Protein AF-A0A0F7RZW9-F1 (afdb_monomer)

Mean predicted aligned error: 13.36 Å

Structure (mmCIF, N/CA/C/O backbone):
data_AF-A0A0F7RZW9-F1
#
_entry.id   AF-A0A0F7RZW9-F1
#
loop_
_atom_site.group_PDB
_atom_site.id
_atom_site.type_symbol
_atom_site.label_atom_id
_atom_site.label_alt_id
_atom_site.label_comp_id
_atom_site.label_asym_id
_atom_site.label_entity_id
_atom_site.label_seq_id
_atom_site.pdbx_PDB_ins_code
_atom_site.Cartn_x
_atom_site.Cartn_y
_atom_site.Cartn_z
_atom_site.occupancy
_atom_site.B_iso_or_equiv
_atom_site.auth_seq_id
_atom_site.auth_comp_id
_atom_site.auth_asym_id
_atom_site.auth_atom_id
_atom_site.pdbx_PDB_model_num
ATOM 1 N N . MET A 1 1 ? 79.038 -9.099 6.607 1.00 37.78 1 MET A N 1
ATOM 2 C CA . MET A 1 1 ? 77.712 -8.444 6.536 1.00 37.78 1 MET A CA 1
ATOM 3 C C . MET A 1 1 ? 77.172 -8.338 7.952 1.00 37.78 1 MET A C 1
ATOM 5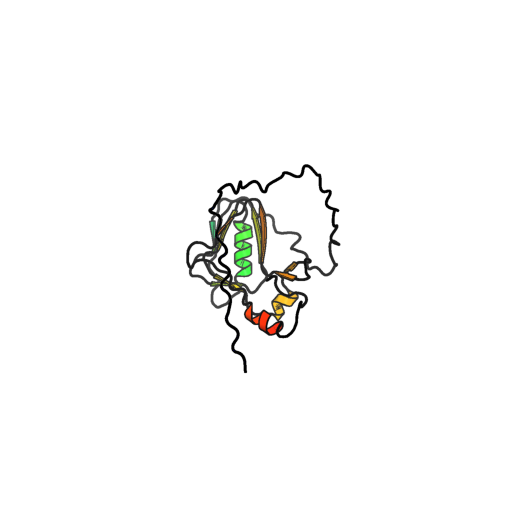 O O . MET A 1 1 ? 77.162 -9.339 8.653 1.00 37.78 1 MET A O 1
ATOM 9 N N . LYS A 1 2 ? 76.887 -7.114 8.406 1.00 35.12 2 LYS A N 1
ATOM 10 C CA . LYS A 1 2 ? 76.537 -6.774 9.793 1.00 35.12 2 LYS A CA 1
ATOM 11 C C . LYS A 1 2 ? 75.067 -7.101 10.071 1.00 35.12 2 LYS A C 1
ATOM 13 O O . LYS A 1 2 ? 74.207 -6.682 9.306 1.00 35.12 2 LYS A O 1
ATOM 18 N N . VAL A 1 3 ? 74.804 -7.795 11.174 1.00 38.06 3 VAL A N 1
ATOM 19 C CA . VAL A 1 3 ? 73.465 -7.969 11.756 1.00 38.06 3 VAL A CA 1
ATOM 20 C C . VAL A 1 3 ? 73.239 -6.801 12.725 1.00 38.06 3 VAL A C 1
ATOM 22 O O . VAL A 1 3 ? 74.083 -6.616 13.605 1.00 38.06 3 VAL A O 1
ATOM 25 N N . PRO A 1 4 ? 72.187 -5.975 12.586 1.00 42.84 4 PRO A N 1
ATOM 26 C CA . PRO A 1 4 ? 71.922 -4.927 13.556 1.00 42.84 4 PRO A CA 1
ATOM 27 C C . PRO A 1 4 ? 71.121 -5.488 14.736 1.00 42.84 4 PRO A C 1
ATOM 29 O O . PRO A 1 4 ? 70.079 -6.119 14.574 1.00 42.84 4 PRO A O 1
ATOM 32 N N . VAL A 1 5 ? 71.653 -5.238 15.929 1.00 42.50 5 VAL A N 1
ATOM 33 C CA . VAL A 1 5 ? 71.037 -5.483 17.234 1.00 42.50 5 VAL A CA 1
ATOM 34 C C . VAL A 1 5 ? 69.983 -4.399 17.476 1.00 42.50 5 VAL A C 1
ATOM 36 O O . VAL A 1 5 ? 70.279 -3.211 17.353 1.00 42.50 5 VAL A O 1
ATOM 39 N N . ALA A 1 6 ? 68.753 -4.798 17.801 1.00 44.16 6 ALA A N 1
ATOM 40 C CA . ALA A 1 6 ? 67.686 -3.880 18.187 1.00 44.16 6 ALA A CA 1
ATOM 41 C C . ALA A 1 6 ? 67.868 -3.459 19.655 1.00 44.16 6 ALA A C 1
ATOM 43 O O . ALA A 1 6 ? 67.835 -4.295 20.556 1.00 44.16 6 ALA A O 1
ATOM 44 N N . ASN A 1 7 ? 68.059 -2.159 19.892 1.00 40.59 7 ASN A N 1
ATOM 45 C CA . ASN A 1 7 ? 68.059 -1.574 21.230 1.00 40.59 7 ASN A CA 1
ATOM 46 C C . ASN A 1 7 ? 66.618 -1.465 21.749 1.00 40.59 7 ASN A C 1
ATOM 48 O O . ASN A 1 7 ? 65.796 -0.747 21.182 1.00 40.59 7 ASN A O 1
ATOM 52 N N . LEU A 1 8 ? 66.337 -2.161 22.851 1.00 41.28 8 LEU A N 1
ATOM 53 C CA . LEU A 1 8 ? 65.124 -2.013 23.650 1.00 41.28 8 LEU A CA 1
ATOM 54 C C . LEU A 1 8 ? 65.229 -0.728 24.477 1.00 41.28 8 LEU A C 1
ATOM 56 O O . LEU A 1 8 ? 65.988 -0.667 25.443 1.00 41.28 8 LEU A O 1
ATOM 60 N N . VAL A 1 9 ? 64.465 0.299 24.109 1.00 41.91 9 VAL A N 1
ATOM 61 C CA . VAL A 1 9 ? 64.259 1.474 24.962 1.00 41.91 9 VAL A CA 1
ATOM 62 C C . VAL A 1 9 ? 62.983 1.238 25.764 1.00 41.91 9 VAL A C 1
ATOM 64 O 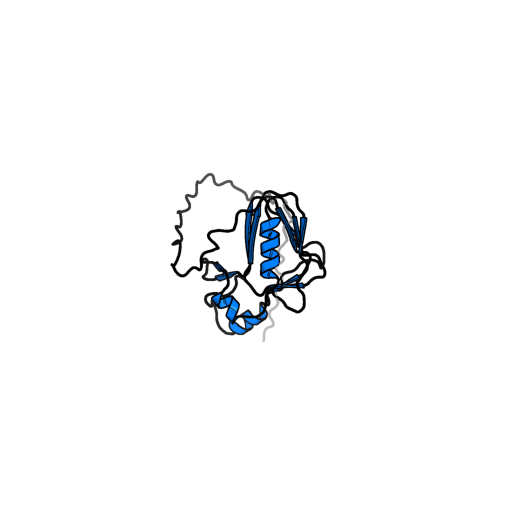O . VAL A 1 9 ? 61.885 1.192 25.216 1.00 41.91 9 VAL A O 1
ATOM 67 N N . SER A 1 10 ? 63.159 1.032 27.067 1.00 43.81 10 SER A N 1
ATOM 68 C CA . SER A 1 10 ? 62.086 0.891 28.048 1.00 43.81 10 SER A CA 1
ATOM 69 C C . SER A 1 10 ? 61.383 2.239 28.223 1.00 43.81 10 SER A C 1
ATOM 71 O O . SER A 1 10 ? 61.981 3.186 28.732 1.00 43.81 10 SER A O 1
ATOM 73 N N . ALA A 1 11 ? 60.131 2.343 27.780 1.00 42.25 11 ALA A N 1
ATOM 74 C CA . ALA A 1 11 ? 59.266 3.478 28.079 1.00 42.25 11 ALA A CA 1
ATOM 75 C C . ALA A 1 11 ? 58.241 3.038 29.131 1.00 42.25 11 ALA A C 1
ATOM 77 O O . ALA A 1 11 ? 57.376 2.203 28.870 1.00 42.25 11 ALA A O 1
ATOM 78 N N . ALA A 1 12 ? 58.387 3.575 30.341 1.00 42.44 12 ALA A N 1
ATOM 79 C CA . ALA A 1 12 ? 57.473 3.362 31.451 1.00 42.44 12 ALA A CA 1
ATOM 80 C C . ALA A 1 12 ? 56.078 3.926 31.124 1.00 42.44 12 ALA A C 1
ATOM 82 O O . ALA A 1 12 ? 55.948 5.073 30.699 1.00 42.44 12 ALA A O 1
ATOM 83 N N . LEU A 1 13 ? 55.039 3.119 31.349 1.00 43.59 13 LEU A N 1
ATOM 84 C CA . LEU A 1 13 ? 53.635 3.534 31.315 1.00 43.59 13 LEU A CA 1
ATOM 85 C C . LEU A 1 13 ? 53.319 4.391 32.553 1.00 43.59 13 LEU A C 1
ATOM 87 O O . LEU A 1 13 ? 53.452 3.881 33.669 1.00 43.59 13 LEU A O 1
ATOM 91 N N . PRO A 1 14 ? 52.861 5.649 32.415 1.00 44.31 14 PRO A N 1
ATOM 92 C CA . PRO A 1 14 ? 52.253 6.348 33.531 1.00 44.31 14 PRO A CA 1
ATOM 93 C C . PRO A 1 14 ? 50.814 5.854 33.730 1.00 44.31 14 PRO A C 1
ATOM 95 O O . PRO A 1 14 ? 50.038 5.695 32.788 1.00 44.31 14 PRO A O 1
ATOM 98 N N . LEU A 1 15 ? 50.504 5.579 34.995 1.00 42.31 15 LEU A N 1
ATOM 99 C CA . LEU A 1 15 ? 49.224 5.103 35.506 1.00 42.31 15 LEU A CA 1
ATOM 100 C C . LEU A 1 15 ? 48.085 6.095 35.228 1.00 42.31 15 LEU A C 1
ATOM 102 O O . LEU A 1 15 ? 48.282 7.310 35.220 1.00 42.31 15 LEU A O 1
ATOM 106 N N . LEU A 1 16 ? 46.887 5.536 35.030 1.00 45.31 16 LEU A N 1
ATOM 107 C CA . LEU A 1 16 ? 45.635 6.249 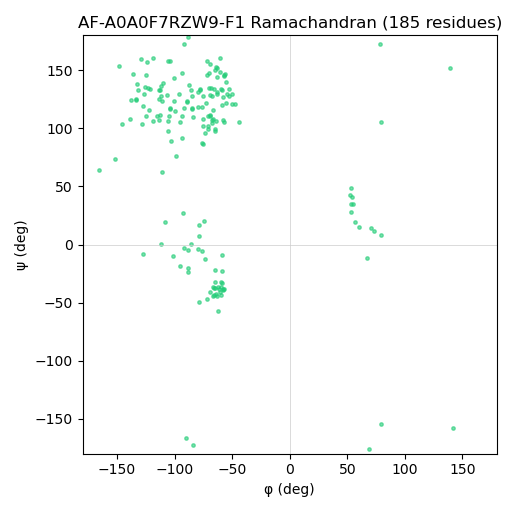34.796 1.00 45.31 16 LEU A CA 1
ATOM 108 C C . LEU A 1 16 ? 45.396 7.339 35.846 1.00 45.31 16 LEU A C 1
ATOM 110 O O . LEU A 1 16 ? 45.369 7.051 37.041 1.00 45.31 16 LEU A O 1
ATOM 114 N N . ASN A 1 17 ? 45.087 8.550 35.381 1.00 42.38 17 ASN A N 1
ATOM 115 C CA . ASN A 1 17 ? 44.363 9.529 36.178 1.00 42.38 17 ASN A CA 1
ATOM 116 C C . ASN A 1 17 ? 42.991 9.749 35.530 1.00 42.38 17 ASN A C 1
ATOM 118 O O . ASN A 1 17 ? 42.859 10.294 34.435 1.00 42.38 17 ASN A O 1
ATOM 122 N N . THR A 1 18 ? 41.974 9.215 36.192 1.00 49.41 18 THR A N 1
ATOM 123 C CA . THR A 1 18 ? 40.561 9.276 35.829 1.00 49.41 18 THR A CA 1
ATOM 124 C C . THR A 1 18 ? 40.009 10.683 36.030 1.00 49.41 18 THR A C 1
ATOM 126 O O . THR A 1 18 ? 39.819 11.072 37.175 1.00 49.41 18 THR A O 1
ATOM 129 N N . THR A 1 19 ? 39.678 11.394 34.948 1.00 48.97 19 THR A N 1
ATOM 130 C CA . THR A 1 19 ? 38.613 12.422 34.897 1.00 48.97 19 THR A CA 1
ATOM 131 C C . THR A 1 19 ? 38.271 12.781 33.440 1.00 48.97 19 THR A C 1
ATOM 133 O O . THR A 1 19 ? 38.426 13.920 33.005 1.00 48.97 19 THR A O 1
ATOM 136 N N . LEU A 1 20 ? 37.742 11.836 32.654 1.00 49.22 20 LEU A N 1
ATOM 137 C CA . LEU A 1 20 ? 36.953 12.226 31.478 1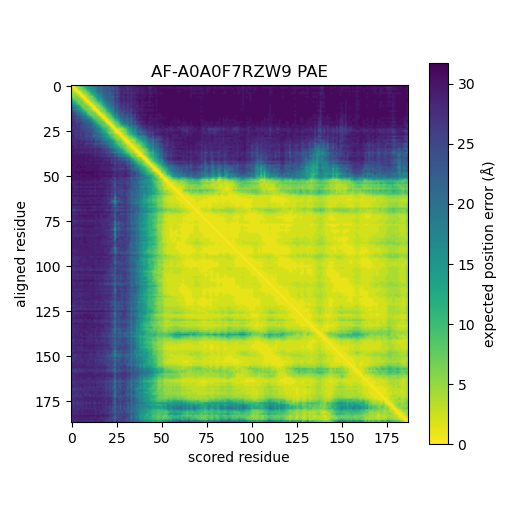.00 49.22 20 LEU A CA 1
ATOM 138 C C . LEU A 1 20 ? 35.582 12.687 31.979 1.00 49.22 20 LEU A C 1
ATOM 140 O O . LEU A 1 20 ? 34.656 11.895 32.121 1.00 49.22 20 LEU A O 1
ATOM 144 N N . ARG A 1 21 ? 35.478 13.975 32.323 1.00 51.88 21 ARG A N 1
ATOM 145 C CA . ARG A 1 21 ? 34.180 14.640 32.440 1.00 51.88 21 ARG A CA 1
ATOM 146 C C . ARG A 1 21 ? 33.576 14.704 31.042 1.00 51.88 21 ARG A C 1
ATOM 148 O O . ARG A 1 21 ? 34.025 15.483 30.205 1.00 51.88 21 ARG A O 1
ATOM 155 N N . GLU A 1 22 ? 32.553 13.894 30.817 1.00 55.72 22 GLU A N 1
ATOM 156 C CA . GLU A 1 22 ? 31.561 14.119 29.775 1.00 55.72 22 GLU A CA 1
ATOM 157 C C . GLU A 1 22 ? 30.920 15.482 30.021 1.00 55.72 22 GLU A C 1
ATOM 159 O O . GLU A 1 22 ? 30.177 15.655 30.977 1.00 55.72 22 GLU A O 1
ATOM 164 N N . ASN A 1 23 ? 31.258 16.461 29.188 1.00 59.38 23 ASN A N 1
ATOM 165 C CA . ASN A 1 23 ? 30.471 17.671 28.978 1.00 59.38 23 ASN A CA 1
ATOM 166 C C . ASN A 1 23 ? 30.748 18.148 27.548 1.00 59.38 23 ASN A C 1
ATOM 168 O O . ASN A 1 23 ? 31.460 19.122 27.321 1.00 59.38 23 ASN A O 1
ATOM 172 N N . CYS A 1 24 ? 30.196 17.436 26.567 1.00 50.88 24 CYS A N 1
ATOM 173 C CA . CYS A 1 24 ? 30.151 17.894 25.179 1.00 50.88 24 CYS A CA 1
ATOM 174 C C . CYS A 1 24 ? 28.706 18.211 24.790 1.00 50.88 24 CYS A C 1
ATOM 176 O O . CYS A 1 24 ? 28.130 17.590 23.904 1.00 50.88 24 CYS A O 1
ATOM 178 N N . PHE A 1 25 ? 28.116 19.189 25.470 1.00 54.88 25 PHE A N 1
ATOM 179 C CA . PHE A 1 25 ? 27.014 19.963 24.915 1.00 54.88 25 PHE A CA 1
ATOM 180 C C . PHE A 1 25 ? 27.125 21.393 25.436 1.00 54.88 25 PHE A C 1
ATOM 182 O O . PHE A 1 25 ? 26.824 21.670 26.595 1.00 54.88 25 PHE A O 1
ATOM 189 N N . GLU A 1 26 ? 27.595 22.294 24.578 1.00 59.19 26 GLU A N 1
ATOM 190 C CA . GLU A 1 26 ? 27.537 23.731 24.821 1.00 59.19 26 GLU A CA 1
ATOM 191 C C . GLU A 1 26 ? 26.342 24.285 24.029 1.00 59.19 26 GLU A C 1
ATOM 193 O O . GLU A 1 26 ? 26.342 24.206 22.794 1.00 59.19 26 GLU A O 1
ATOM 198 N N . PRO A 1 27 ? 25.295 24.817 24.682 1.00 55.62 27 PRO A N 1
ATOM 199 C CA . PRO A 1 27 ? 24.216 25.474 23.965 1.00 55.62 27 PRO A CA 1
ATOM 200 C C . PRO A 1 27 ? 24.751 26.763 23.330 1.00 55.62 27 PRO A C 1
ATOM 202 O O . PRO A 1 27 ? 24.954 27.780 23.992 1.00 55.62 27 PRO A O 1
ATOM 205 N N . SER A 1 28 ? 24.971 26.728 22.017 1.00 67.12 28 SER A N 1
ATOM 206 C CA . SER A 1 28 ? 25.229 27.933 21.235 1.00 67.12 28 SER A CA 1
ATOM 207 C C . SER A 1 28 ? 23.957 28.779 21.212 1.00 67.12 28 SER A C 1
ATOM 209 O O . SER A 1 28 ? 23.003 28.463 20.507 1.00 67.12 28 SER A O 1
ATOM 211 N N . ASN A 1 29 ? 23.952 29.890 21.948 1.00 67.00 29 ASN A N 1
ATOM 212 C CA . ASN A 1 29 ? 22.875 30.886 21.916 1.00 67.00 29 ASN A CA 1
ATOM 213 C C . ASN A 1 29 ? 22.912 31.756 20.636 1.00 67.00 29 ASN A C 1
ATOM 215 O O . ASN A 1 29 ? 22.402 32.875 20.609 1.00 67.00 29 ASN A O 1
ATOM 219 N N . LYS A 1 30 ? 23.574 31.281 19.569 1.00 66.62 30 LYS A N 1
ATOM 220 C CA . LYS A 1 30 ? 23.575 31.942 18.264 1.00 66.62 30 LYS A CA 1
ATOM 221 C C . LYS A 1 30 ? 22.347 31.503 17.487 1.00 66.62 30 LYS A C 1
ATOM 223 O O . LYS A 1 30 ? 22.224 30.346 17.095 1.00 66.62 30 LYS A O 1
ATOM 228 N N . THR A 1 31 ? 21.485 32.460 17.183 1.00 59.09 31 THR A N 1
ATOM 229 C CA . THR A 1 31 ? 20.424 32.303 16.194 1.00 59.09 31 THR A CA 1
ATOM 230 C C . THR A 1 31 ? 21.069 32.107 14.822 1.00 59.09 31 THR A C 1
ATOM 232 O O . THR A 1 31 ? 21.492 33.061 14.171 1.00 59.09 31 THR A O 1
ATOM 235 N N . ILE A 1 32 ? 21.199 30.855 14.381 1.00 62.84 32 ILE A N 1
ATOM 236 C CA . ILE A 1 32 ? 21.601 30.546 13.009 1.00 62.84 32 ILE A CA 1
ATOM 237 C C . ILE A 1 32 ? 20.382 30.824 12.130 1.00 62.84 32 ILE A C 1
ATOM 239 O O . ILE A 1 32 ? 19.430 30.046 12.101 1.00 62.84 32 ILE A O 1
ATOM 243 N N . SER A 1 33 ? 20.388 31.964 11.439 1.00 62.12 33 SER A N 1
ATOM 244 C CA . SER A 1 33 ? 19.400 32.242 10.398 1.00 62.12 33 SER A CA 1
ATOM 245 C C . SER A 1 33 ? 19.706 31.345 9.202 1.00 62.12 33 SER A C 1
ATOM 247 O O . SER A 1 33 ? 20.626 31.613 8.428 1.00 62.12 33 SER A O 1
ATOM 249 N N . ALA A 1 34 ? 18.976 30.236 9.084 1.00 59.94 34 ALA A N 1
ATOM 250 C CA . ALA A 1 34 ? 19.018 29.417 7.885 1.00 59.94 34 ALA A CA 1
ATOM 251 C C . ALA A 1 34 ? 18.356 30.201 6.737 1.00 59.94 34 ALA A C 1
ATOM 253 O O . ALA A 1 34 ? 17.228 30.683 6.903 1.00 59.94 34 ALA A O 1
ATOM 254 N N . PRO A 1 35 ? 19.008 30.346 5.570 1.00 55.94 35 PRO A N 1
ATOM 255 C CA . PRO A 1 35 ? 18.351 30.932 4.414 1.00 55.94 35 PRO A CA 1
ATOM 256 C C . PRO A 1 35 ? 17.130 30.080 4.060 1.00 55.94 35 PRO A C 1
ATOM 258 O O . PRO A 1 35 ? 17.210 28.851 4.000 1.00 55.94 35 PRO A O 1
ATOM 261 N N . ARG A 1 36 ? 15.985 30.726 3.814 1.00 59.84 36 ARG A N 1
ATOM 262 C CA . ARG A 1 36 ? 14.832 30.041 3.224 1.00 59.84 36 ARG A CA 1
ATOM 263 C C . ARG A 1 36 ? 15.218 29.605 1.815 1.00 59.84 36 ARG A C 1
ATOM 265 O O . ARG A 1 36 ? 15.189 30.407 0.886 1.00 59.84 36 ARG A O 1
ATOM 272 N N . ILE A 1 37 ? 15.585 28.337 1.659 1.00 46.97 37 ILE A N 1
ATOM 273 C CA . ILE A 1 37 ? 15.696 27.713 0.345 1.00 46.97 37 ILE A CA 1
ATOM 274 C C . ILE A 1 37 ? 14.265 27.548 -0.161 1.00 46.97 37 ILE A C 1
ATOM 276 O O . ILE A 1 37 ? 13.534 26.659 0.270 1.00 46.97 37 ILE A O 1
ATOM 280 N N . PHE A 1 38 ? 13.851 28.430 -1.065 1.00 50.66 38 PHE A N 1
ATOM 281 C CA . PHE A 1 38 ? 12.712 28.146 -1.921 1.00 50.66 38 PHE A CA 1
ATOM 282 C C . PHE A 1 38 ? 13.196 27.122 -2.945 1.00 50.66 38 PHE A C 1
ATOM 284 O O . PHE A 1 38 ? 13.837 27.472 -3.934 1.00 50.66 38 PHE A O 1
ATOM 291 N N . LEU A 1 39 ? 12.944 25.838 -2.674 1.00 50.81 39 LEU A N 1
ATOM 292 C CA . LEU A 1 39 ? 12.994 24.831 -3.728 1.00 50.81 39 LEU A CA 1
ATOM 293 C C . LEU A 1 39 ? 12.042 25.315 -4.829 1.00 50.81 39 LEU A C 1
ATOM 295 O O . LEU A 1 39 ? 10.916 25.690 -4.487 1.00 50.81 39 LEU A O 1
ATOM 299 N N . PRO A 1 40 ? 12.462 25.361 -6.107 1.00 46.66 40 PRO A N 1
ATOM 300 C CA . PRO A 1 40 ? 11.549 25.686 -7.189 1.00 46.66 40 PRO A CA 1
ATOM 301 C C . PRO A 1 40 ? 10.405 24.678 -7.128 1.00 46.66 40 PRO A C 1
ATOM 303 O O . PRO A 1 40 ? 10.571 23.491 -7.407 1.00 46.66 40 PRO A O 1
ATOM 306 N N . LEU A 1 41 ? 9.258 25.156 -6.656 1.00 54.97 41 LEU A N 1
ATOM 307 C CA . LEU A 1 41 ? 8.055 24.366 -6.555 1.00 54.97 4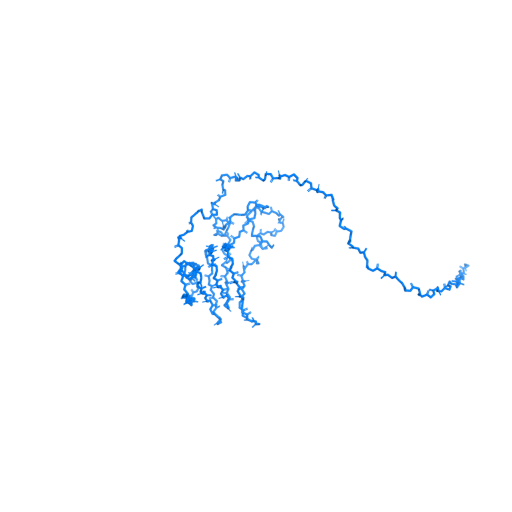1 LEU A CA 1
ATOM 308 C C . LEU A 1 41 ? 7.601 24.125 -7.998 1.00 54.97 41 LEU A C 1
ATOM 310 O O . LEU A 1 41 ? 7.150 25.042 -8.679 1.00 54.97 41 LEU A O 1
ATOM 314 N N . HIS A 1 42 ? 7.730 22.868 -8.414 1.00 46.94 42 HIS A N 1
ATOM 315 C CA . HIS A 1 42 ? 7.062 22.247 -9.554 1.00 46.94 42 HIS A CA 1
ATOM 316 C C . HIS A 1 42 ? 7.659 22.556 -10.931 1.00 46.94 42 HIS A C 1
ATOM 318 O O . HIS A 1 42 ? 7.395 23.581 -11.558 1.00 46.94 42 HIS A O 1
ATOM 324 N N . LYS A 1 43 ? 8.352 21.560 -11.491 1.00 46.44 43 LYS A N 1
ATOM 325 C CA . LYS A 1 43 ? 8.277 21.345 -12.936 1.00 46.44 43 LYS A CA 1
ATOM 326 C C . LYS A 1 43 ? 6.838 20.912 -13.251 1.00 46.44 43 LYS A C 1
ATOM 328 O O . LYS A 1 43 ? 6.297 20.050 -12.563 1.00 46.44 43 LYS A O 1
ATOM 333 N N . ALA A 1 44 ? 6.224 21.489 -14.283 1.00 51.66 44 ALA A N 1
ATOM 334 C CA . ALA A 1 44 ? 4.834 21.222 -14.682 1.00 51.66 44 ALA A CA 1
ATOM 335 C C . ALA A 1 44 ? 4.538 19.743 -15.039 1.00 51.66 44 ALA A C 1
ATOM 337 O O . ALA A 1 44 ? 3.379 19.365 -15.184 1.00 51.66 44 ALA A O 1
ATOM 338 N N . ASP A 1 45 ? 5.574 18.903 -15.132 1.00 52.75 45 ASP A N 1
ATOM 339 C CA . ASP A 1 45 ? 5.490 17.475 -15.454 1.00 52.75 45 ASP A CA 1
ATOM 340 C C . ASP A 1 45 ? 5.381 16.564 -14.218 1.00 52.75 45 ASP A C 1
ATOM 342 O O . ASP A 1 45 ? 5.249 15.340 -14.349 1.00 52.75 45 ASP A O 1
ATOM 346 N N . ALA A 1 46 ? 5.432 17.129 -13.008 1.00 52.06 46 ALA A N 1
ATOM 347 C CA . ALA A 1 46 ? 5.145 16.385 -11.793 1.00 52.06 46 ALA A CA 1
ATOM 348 C C . ALA A 1 46 ? 3.675 15.953 -11.836 1.00 52.06 46 ALA A C 1
ATOM 350 O O . ALA A 1 46 ? 2.771 16.771 -11.664 1.00 52.06 46 ALA A O 1
ATOM 351 N N . LYS A 1 47 ? 3.408 14.659 -12.080 1.00 55.41 47 LYS A N 1
ATOM 352 C CA . LYS A 1 47 ? 2.061 14.105 -11.875 1.00 55.41 47 LYS A CA 1
ATOM 353 C C . LYS A 1 47 ? 1.633 14.527 -10.474 1.00 55.41 47 LYS A C 1
ATOM 355 O O . LYS A 1 47 ? 2.356 14.171 -9.540 1.00 55.41 47 LYS A O 1
ATOM 360 N N . PRO A 1 48 ? 0.521 15.265 -10.319 1.00 51.69 48 PRO A N 1
ATOM 361 C CA . PRO A 1 48 ? 0.162 15.803 -9.025 1.00 51.69 48 PRO A CA 1
ATOM 362 C C . PRO A 1 48 ? 0.146 14.661 -8.008 1.00 51.69 48 PRO A C 1
ATOM 364 O O . PRO A 1 48 ? -0.491 13.623 -8.236 1.00 51.69 48 PRO A O 1
ATOM 367 N N . ILE A 1 49 ? 0.869 14.851 -6.896 1.00 56.62 49 ILE A N 1
ATOM 368 C CA . ILE A 1 49 ? 0.498 14.212 -5.630 1.00 56.62 49 ILE A CA 1
ATOM 369 C C . ILE A 1 49 ? -0.994 14.490 -5.521 1.00 56.62 49 ILE A C 1
ATOM 371 O O . ILE A 1 49 ? -1.375 15.649 -5.670 1.00 56.62 49 ILE A O 1
ATOM 375 N N . LEU A 1 50 ? -1.815 13.440 -5.441 1.00 59.19 50 LEU A N 1
ATOM 376 C CA . LEU A 1 50 ? -3.259 13.533 -5.634 1.00 59.19 50 LEU A CA 1
ATOM 377 C C . LEU A 1 50 ? -3.806 14.756 -4.880 1.00 59.19 50 LEU A C 1
ATOM 379 O O . LEU A 1 50 ? -3.863 14.759 -3.656 1.00 59.19 50 LEU A O 1
ATOM 383 N N . THR A 1 51 ? -4.150 15.820 -5.611 1.00 56.22 51 THR A N 1
ATOM 384 C CA . THR A 1 51 ? -4.445 17.129 -5.002 1.00 56.22 51 THR A CA 1
ATOM 385 C C . THR A 1 51 ? -5.793 17.137 -4.290 1.00 56.22 51 THR A C 1
ATOM 387 O O . THR A 1 51 ? -6.082 18.050 -3.523 1.00 56.22 51 THR A O 1
ATOM 390 N N . SER A 1 52 ? -6.611 16.105 -4.513 1.00 68.19 52 SER A N 1
ATOM 391 C CA . SER A 1 52 ? -7.852 15.861 -3.789 1.00 68.19 52 SER A CA 1
ATOM 392 C C . SER A 1 52 ? -8.008 14.370 -3.479 1.00 68.19 52 SER A C 1
ATOM 394 O O . SER A 1 52 ? -8.253 1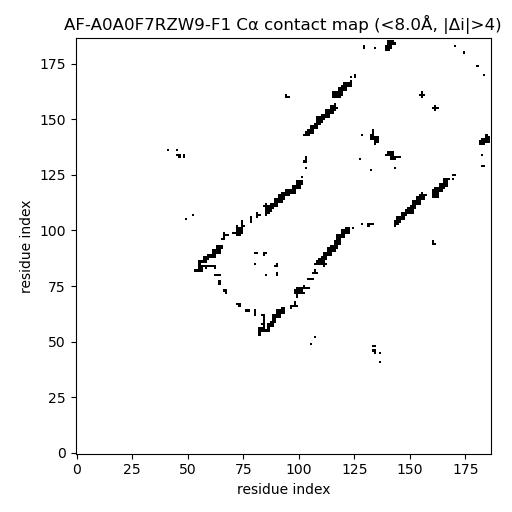3.550 -4.359 1.00 68.19 52 SER A O 1
ATOM 396 N N . TRP A 1 53 ? -7.848 14.016 -2.203 1.00 79.50 53 TRP A N 1
ATOM 397 C CA . TRP A 1 53 ? -8.316 12.740 -1.660 1.00 79.50 53 TRP A CA 1
ATOM 398 C C . TRP A 1 53 ? -9.774 12.914 -1.207 1.00 79.50 53 TRP A C 1
ATOM 400 O O . TRP A 1 53 ? -10.075 13.954 -0.609 1.00 79.50 53 TRP A O 1
ATOM 410 N N . PRO A 1 54 ? -10.687 11.959 -1.471 1.00 86.38 54 PRO A N 1
ATOM 411 C CA . PRO A 1 54 ? -12.074 12.080 -1.033 1.00 86.38 54 PRO A CA 1
ATOM 412 C C . PRO A 1 54 ? -12.178 12.267 0.486 1.00 86.38 54 PRO A C 1
ATOM 414 O O . PRO A 1 54 ? -11.386 11.714 1.253 1.00 86.38 54 PRO A O 1
ATOM 417 N N . ALA A 1 55 ? -13.167 13.047 0.927 1.00 86.88 55 ALA A N 1
ATOM 418 C CA . ALA A 1 55 ? -13.416 13.247 2.349 1.00 86.88 55 ALA A CA 1
ATOM 419 C C . ALA A 1 55 ? -13.796 11.915 3.020 1.00 86.88 55 ALA A C 1
ATOM 421 O O . ALA A 1 55 ? -14.685 11.207 2.553 1.00 86.88 55 ALA A O 1
ATOM 422 N N . GLN A 1 56 ? -13.121 11.592 4.124 1.00 92.44 56 GLN A N 1
ATOM 423 C CA . GLN A 1 56 ? -13.350 10.363 4.886 1.00 92.44 56 GLN A CA 1
ATOM 424 C C . GLN A 1 56 ? -14.309 10.647 6.052 1.00 92.44 56 GLN A C 1
ATOM 426 O O . GLN A 1 56 ? -14.054 11.591 6.816 1.00 92.44 56 GLN A O 1
ATOM 431 N N . PRO A 1 57 ? -15.381 9.855 6.238 1.00 92.69 57 PRO A N 1
ATOM 432 C CA . PRO A 1 57 ? -16.265 10.007 7.388 1.00 92.69 57 PRO A CA 1
ATOM 433 C C . PRO A 1 57 ? -15.492 9.726 8.679 1.00 92.69 57 PRO A C 1
ATOM 435 O O . PRO A 1 57 ? -14.633 8.849 8.716 1.00 92.69 57 PRO A O 1
ATOM 438 N N . ARG A 1 58 ? -15.794 10.458 9.756 1.00 95.25 58 ARG A N 1
ATOM 439 C CA . ARG A 1 58 ? -15.309 10.069 11.087 1.00 95.25 58 ARG A CA 1
ATOM 440 C C . ARG A 1 58 ? -15.997 8.771 11.480 1.00 95.25 58 ARG A C 1
ATOM 442 O O . ARG A 1 58 ? -17.223 8.704 11.435 1.00 95.25 58 ARG A O 1
ATOM 449 N N . THR A 1 59 ? -15.219 7.775 11.873 1.00 94.25 59 THR A N 1
ATOM 450 C CA . THR A 1 59 ? -15.738 6.456 12.217 1.00 94.25 59 THR A CA 1
ATOM 451 C C . THR A 1 59 ? -14.892 5.811 13.305 1.00 94.25 59 THR A C 1
ATOM 453 O O . THR A 1 59 ? -13.706 6.095 13.407 1.00 94.25 59 THR A O 1
ATOM 456 N N . ASP A 1 60 ? -15.485 4.921 14.091 1.00 95.06 60 ASP A N 1
ATOM 457 C CA . ASP A 1 60 ? -14.747 4.018 14.980 1.00 95.06 60 ASP A CA 1
ATOM 458 C C . ASP A 1 60 ? -14.805 2.565 14.436 1.00 95.06 60 ASP A C 1
ATOM 460 O O . ASP A 1 60 ? -14.584 1.595 15.159 1.00 95.06 60 ASP A O 1
ATOM 464 N N . GLU A 1 61 ? -15.122 2.403 13.141 1.00 96.19 61 GLU A N 1
ATOM 465 C CA . GLU A 1 61 ? -15.210 1.108 12.458 1.00 96.19 61 GLU A CA 1
ATOM 466 C C . GLU A 1 61 ? -13.849 0.420 12.271 1.00 96.19 61 GLU A C 1
ATOM 468 O O . GLU A 1 61 ? -12.786 1.044 12.161 1.00 96.19 61 GLU A O 1
ATOM 473 N N . HIS A 1 62 ? -13.916 -0.909 12.154 1.00 98.06 62 HIS A N 1
ATOM 474 C CA . HIS A 1 62 ? -12.787 -1.769 11.828 1.00 98.06 62 HIS A CA 1
ATOM 475 C C . HIS A 1 62 ? -12.967 -2.399 10.443 1.00 98.06 62 HIS A C 1
ATOM 477 O O . HIS A 1 62 ? -13.833 -3.246 10.232 1.00 98.06 62 HIS A O 1
ATOM 483 N N . CYS A 1 63 ? -12.128 -1.993 9.493 1.00 98.62 63 CYS A N 1
ATOM 484 C CA . CYS A 1 63 ? -12.070 -2.565 8.155 1.00 98.62 63 CYS A CA 1
ATOM 485 C C . CYS A 1 63 ? -11.032 -3.695 8.117 1.00 98.62 63 CYS A C 1
ATOM 487 O O . CYS A 1 63 ? -9.838 -3.450 8.290 1.00 98.62 63 CYS A O 1
ATOM 489 N N . VAL A 1 64 ? -11.465 -4.925 7.831 1.00 98.69 64 VAL A N 1
ATOM 490 C CA . VAL A 1 64 ? -10.567 -6.063 7.578 1.00 98.69 64 VAL A CA 1
ATOM 491 C C . VAL A 1 64 ? -10.532 -6.343 6.081 1.00 98.69 64 VAL A C 1
ATOM 493 O O . VAL A 1 64 ? -11.551 -6.691 5.487 1.00 98.69 64 VAL A O 1
ATOM 496 N N . VAL A 1 65 ? -9.358 -6.204 5.474 1.00 98.56 65 VAL A N 1
ATOM 497 C CA . VAL A 1 65 ? -9.162 -6.356 4.027 1.00 98.56 65 VAL A CA 1
ATOM 498 C C . VAL A 1 65 ? -8.508 -7.703 3.768 1.00 98.56 65 VAL A C 1
ATOM 500 O O . VAL A 1 65 ? -7.388 -7.911 4.206 1.00 98.56 65 VAL A O 1
ATOM 503 N N . LYS A 1 66 ? -9.175 -8.622 3.066 1.00 98.31 66 LYS A N 1
ATOM 504 C CA . LYS A 1 66 ? -8.566 -9.884 2.601 1.00 98.31 66 LYS A CA 1
ATOM 505 C C . LYS A 1 66 ? -8.191 -9.752 1.127 1.00 98.31 66 LYS A C 1
ATOM 507 O O . LYS A 1 66 ? -8.948 -9.104 0.407 1.00 98.31 66 LYS A O 1
ATOM 512 N N . PRO A 1 67 ? -7.075 -10.337 0.663 1.00 98.00 67 PRO A N 1
ATOM 513 C CA . PRO A 1 67 ? -6.677 -10.208 -0.733 1.00 98.00 67 PRO A CA 1
ATOM 514 C C . PRO A 1 67 ? -7.709 -10.849 -1.667 1.00 98.00 67 PRO A C 1
ATOM 516 O O . PRO A 1 67 ? -8.361 -11.835 -1.310 1.00 98.00 67 PRO A O 1
ATOM 519 N N . LEU A 1 68 ? -7.801 -10.330 -2.887 1.00 97.75 68 LEU A N 1
ATOM 520 C CA . LEU A 1 68 ? -8.637 -10.865 -3.963 1.00 97.75 68 LEU A CA 1
ATOM 521 C C . LEU A 1 68 ? -8.196 -12.262 -4.422 1.00 97.75 68 LEU A C 1
ATOM 523 O O . LEU A 1 68 ? -8.991 -12.986 -5.023 1.00 97.75 68 LEU A O 1
ATOM 527 N N . GLY A 1 69 ? -6.937 -12.622 -4.157 1.00 94.44 69 GLY A N 1
ATOM 528 C CA . GLY A 1 69 ? -6.331 -13.887 -4.560 1.00 94.44 69 GLY A CA 1
ATOM 529 C C . GLY A 1 69 ? -5.915 -13.925 -6.033 1.00 94.44 69 GLY A C 1
ATOM 530 O O . GLY A 1 69 ? -6.190 -13.014 -6.813 1.00 94.44 69 GLY A O 1
ATOM 531 N N . TRP A 1 70 ? -5.218 -15.003 -6.409 1.00 94.31 70 TRP A N 1
ATOM 532 C CA . TRP A 1 70 ? -4.801 -15.299 -7.791 1.00 94.31 70 TRP A CA 1
ATOM 533 C C . TRP A 1 70 ? -4.029 -14.170 -8.499 1.00 94.31 70 TRP A C 1
ATOM 535 O O . TRP A 1 70 ? -4.179 -13.973 -9.701 1.00 94.31 70 TRP A O 1
ATOM 545 N N . GLY A 1 71 ? -3.211 -13.414 -7.758 1.00 93.25 71 GLY A N 1
ATOM 546 C CA . GLY A 1 71 ? -2.384 -12.335 -8.314 1.00 93.25 71 GLY A CA 1
ATOM 547 C C . GLY A 1 71 ? -3.165 -11.102 -8.781 1.00 93.25 71 GLY A C 1
ATOM 548 O O . GLY A 1 71 ? -2.626 -10.282 -9.520 1.00 93.25 71 GLY A O 1
ATOM 549 N N . ARG A 1 72 ? -4.439 -10.969 -8.394 1.00 97.81 72 ARG A N 1
ATOM 550 C CA . ARG A 1 72 ? -5.255 -9.790 -8.705 1.00 97.81 72 ARG A CA 1
ATOM 551 C C . ARG A 1 72 ? -4.803 -8.585 -7.882 1.00 97.81 72 ARG A C 1
ATOM 553 O O . ARG A 1 72 ? -4.419 -8.741 -6.732 1.00 97.81 72 ARG A O 1
ATOM 560 N N . ASP A 1 73 ? -4.891 -7.395 -8.474 1.00 98.38 73 ASP A N 1
ATOM 561 C CA . ASP A 1 73 ? -4.463 -6.145 -7.840 1.00 98.38 73 ASP A CA 1
ATOM 562 C C . ASP A 1 73 ? -5.343 -5.772 -6.634 1.00 98.38 73 ASP A C 1
ATOM 564 O O . ASP A 1 73 ? -6.528 -5.475 -6.783 1.00 98.38 73 ASP A O 1
ATOM 568 N N . ASP A 1 74 ? -4.745 -5.757 -5.446 1.00 98.69 74 ASP A N 1
ATOM 569 C CA . ASP A 1 74 ? -5.373 -5.416 -4.170 1.00 98.69 74 ASP A CA 1
ATOM 570 C C . ASP A 1 74 ? -5.305 -3.907 -3.859 1.00 98.69 74 ASP A C 1
ATOM 572 O O . ASP A 1 74 ? -5.885 -3.445 -2.869 1.00 98.69 74 ASP A O 1
ATOM 576 N N . SER A 1 75 ? -4.620 -3.108 -4.689 1.00 98.06 75 SER A N 1
ATOM 577 C CA . SER A 1 75 ? -4.402 -1.679 -4.434 1.00 98.06 75 SER A CA 1
ATOM 578 C C . SER A 1 75 ? -5.694 -0.872 -4.271 1.00 98.06 75 SER A C 1
ATOM 580 O O . SER A 1 75 ? -5.734 0.050 -3.452 1.00 98.06 75 SER A O 1
ATOM 582 N N . SER A 1 76 ? -6.749 -1.157 -5.046 1.00 97.00 76 SER A N 1
ATOM 583 C CA . SER A 1 76 ? -8.007 -0.395 -4.973 1.00 97.00 76 SER A CA 1
ATOM 584 C C . SER A 1 76 ? -8.783 -0.702 -3.696 1.00 97.00 76 SER A C 1
ATOM 586 O O . SER A 1 76 ? -9.152 0.224 -2.980 1.00 97.00 76 SER A O 1
ATOM 588 N N . GLN A 1 77 ? -8.946 -1.979 -3.342 1.00 97.88 77 GLN A N 1
ATOM 589 C CA . GLN A 1 77 ? -9.686 -2.372 -2.140 1.00 97.88 77 GLN A CA 1
ATOM 590 C C . GLN A 1 77 ? -9.012 -1.897 -0.842 1.00 97.88 77 GLN A C 1
ATOM 592 O O . GLN A 1 77 ? -9.693 -1.561 0.127 1.00 97.88 77 GLN A O 1
ATOM 597 N N . ILE A 1 78 ? -7.675 -1.815 -0.814 1.00 98.50 78 ILE A N 1
ATOM 598 C CA . ILE A 1 78 ? -6.942 -1.241 0.324 1.00 98.50 78 ILE A CA 1
ATOM 599 C C . ILE A 1 78 ? -7.243 0.259 0.432 1.00 98.50 78 ILE A C 1
ATOM 601 O O . ILE A 1 78 ? -7.528 0.756 1.522 1.00 98.50 78 ILE A O 1
ATOM 605 N N . GLN A 1 79 ? -7.228 0.983 -0.691 1.00 97.38 79 GLN A N 1
ATOM 606 C CA . GLN A 1 79 ? -7.562 2.410 -0.720 1.00 97.38 79 GLN A CA 1
ATOM 607 C C . GLN A 1 79 ? -9.031 2.665 -0.353 1.00 97.38 79 GLN A C 1
ATOM 609 O O . GLN A 1 79 ? -9.311 3.605 0.385 1.00 97.38 79 GLN A O 1
ATOM 614 N N . GLU A 1 80 ? -9.960 1.808 -0.774 1.00 97.19 80 GLU A N 1
ATOM 615 C CA . GLU A 1 80 ? -11.375 1.866 -0.379 1.00 97.19 80 GLU A CA 1
ATOM 616 C C . GLU A 1 80 ? -11.565 1.640 1.126 1.00 97.19 80 GLU A C 1
ATOM 618 O O . GLU A 1 80 ? -12.304 2.378 1.782 1.00 97.19 80 GLU A O 1
ATOM 623 N N . ALA A 1 81 ? -10.849 0.678 1.712 1.00 98.19 81 ALA A N 1
ATOM 624 C CA . ALA A 1 81 ? -10.860 0.472 3.158 1.00 98.19 81 ALA A CA 1
ATOM 625 C C . ALA A 1 81 ? -10.307 1.687 3.913 1.00 98.19 81 ALA A C 1
ATOM 627 O O . ALA A 1 81 ? -10.833 2.055 4.964 1.00 98.19 81 ALA A O 1
ATOM 628 N N . VAL A 1 82 ? -9.289 2.352 3.362 1.00 97.88 82 VAL A N 1
ATOM 629 C CA . VAL A 1 82 ? -8.800 3.629 3.892 1.00 97.88 82 VAL A CA 1
ATOM 630 C C . VAL A 1 82 ? -9.860 4.717 3.743 1.00 97.88 82 VAL A C 1
ATOM 632 O O . VAL A 1 82 ? -10.093 5.449 4.698 1.00 97.88 82 VAL A O 1
ATOM 635 N N . LEU A 1 83 ? -10.560 4.822 2.613 1.00 96.56 83 LEU A N 1
ATOM 636 C CA . LEU A 1 83 ? -11.643 5.799 2.451 1.00 96.56 83 LEU A CA 1
ATOM 637 C C . LEU A 1 83 ? -12.738 5.634 3.507 1.00 96.56 83 LEU A C 1
ATOM 639 O O . LEU A 1 83 ? -13.244 6.628 4.024 1.00 96.56 83 LEU A O 1
ATOM 643 N N . LYS A 1 84 ? -13.056 4.389 3.861 1.00 97.44 84 LYS A N 1
ATOM 644 C CA . LYS A 1 84 ? -14.085 4.068 4.849 1.00 97.44 84 LYS A CA 1
ATOM 645 C C . LYS A 1 84 ? -13.610 4.233 6.296 1.00 97.44 84 LYS A C 1
ATOM 647 O O . LYS A 1 84 ? -14.293 4.879 7.080 1.00 97.44 84 LYS A O 1
ATOM 652 N N . CYS A 1 85 ? -12.451 3.675 6.643 1.00 98.25 85 CYS A N 1
ATOM 653 C CA . CYS A 1 85 ? -11.980 3.534 8.027 1.00 98.25 85 CYS A CA 1
ATOM 654 C C . CYS A 1 85 ? -10.761 4.405 8.381 1.00 98.25 85 CYS A C 1
ATOM 656 O O . CYS A 1 85 ? -10.273 4.360 9.507 1.00 98.25 85 CYS A O 1
ATOM 658 N N . GLY A 1 86 ? -10.236 5.202 7.448 1.00 97.31 86 GLY A N 1
ATOM 659 C CA . GLY A 1 86 ? -8.998 5.973 7.626 1.00 97.31 86 GLY A CA 1
ATOM 660 C C . GLY A 1 86 ? -9.137 7.258 8.441 1.00 97.31 86 GLY A C 1
ATOM 661 O O . GLY A 1 86 ? -8.179 8.017 8.536 1.00 97.31 86 GLY A O 1
ATOM 662 N N . ASN A 1 87 ? -10.294 7.521 9.046 1.00 97.88 87 ASN A N 1
ATOM 663 C CA . ASN A 1 87 ? -10.502 8.660 9.935 1.00 97.88 87 ASN A CA 1
ATOM 664 C C . ASN A 1 87 ? -11.117 8.174 11.254 1.00 97.88 87 ASN A C 1
ATOM 666 O O . ASN A 1 87 ? -12.304 7.854 11.290 1.00 97.88 87 ASN A O 1
ATOM 670 N N . ARG A 1 88 ? -10.289 8.104 12.307 1.00 98.12 88 ARG A N 1
ATOM 671 C CA . ARG A 1 88 ? -10.544 7.522 13.643 1.00 98.12 88 ARG A CA 1
ATOM 672 C C . ARG A 1 88 ? -10.737 6.000 13.716 1.00 98.12 88 ARG A C 1
ATOM 674 O O . ARG A 1 88 ? -10.677 5.432 14.805 1.00 98.12 88 ARG A O 1
ATOM 681 N N . GLY A 1 89 ? -10.895 5.336 12.575 1.00 98.19 89 GLY A N 1
ATOM 682 C CA . GLY A 1 89 ? -11.087 3.893 12.502 1.00 98.19 89 GLY A CA 1
ATOM 683 C C . GLY A 1 89 ? -9.788 3.085 12.521 1.00 98.19 89 GLY A C 1
ATOM 684 O O . GLY A 1 89 ? -8.675 3.588 12.724 1.00 98.19 89 GLY A O 1
ATOM 685 N N . THR A 1 90 ? -9.942 1.783 12.292 1.00 98.75 90 THR A N 1
ATOM 686 C CA . THR A 1 90 ? -8.828 0.838 12.152 1.00 98.75 90 THR A CA 1
ATOM 687 C C . THR A 1 90 ? -8.954 0.073 10.840 1.00 98.75 90 THR A C 1
ATOM 689 O O . THR A 1 90 ? -10.023 -0.422 10.499 1.00 98.75 90 THR A O 1
ATOM 692 N N . ILE A 1 91 ? -7.852 -0.073 10.113 1.00 98.81 91 ILE A N 1
ATOM 693 C CA . ILE A 1 91 ? -7.728 -0.938 8.941 1.00 98.81 91 ILE A CA 1
ATOM 694 C C . ILE A 1 91 ? -6.781 -2.079 9.299 1.00 98.81 91 ILE A C 1
ATOM 696 O O . ILE A 1 91 ? -5.753 -1.867 9.941 1.00 98.81 91 ILE A O 1
ATOM 700 N N . THR A 1 92 ? -7.109 -3.310 8.920 1.00 98.75 92 THR A N 1
ATOM 701 C CA . THR A 1 92 ? -6.245 -4.474 9.135 1.00 98.75 92 THR A CA 1
ATOM 702 C C . THR A 1 92 ? -6.147 -5.320 7.880 1.00 98.75 92 THR A C 1
ATOM 704 O O . THR A 1 92 ? -7.153 -5.774 7.339 1.00 98.75 92 THR A O 1
ATOM 707 N N . LEU A 1 93 ? -4.908 -5.539 7.456 1.00 98.62 93 LEU A N 1
ATOM 708 C CA . LEU A 1 93 ? -4.495 -6.448 6.403 1.00 98.62 93 LEU A CA 1
ATOM 709 C C . LEU A 1 93 ? -3.906 -7.672 7.119 1.00 98.62 93 LEU A C 1
ATOM 711 O O . LEU A 1 93 ? -2.724 -7.651 7.467 1.00 98.62 93 LEU A O 1
ATOM 715 N N . PRO A 1 94 ? -4.713 -8.693 7.457 1.00 97.94 94 PRO A N 1
ATOM 716 C CA . PRO A 1 94 ? -4.274 -9.796 8.302 1.00 97.94 94 PRO A CA 1
ATOM 717 C C . PRO A 1 94 ? -3.162 -10.641 7.664 1.00 97.94 94 PRO A C 1
ATOM 719 O O . PRO A 1 94 ? -3.079 -10.774 6.442 1.00 97.94 94 PRO A O 1
ATOM 722 N N . ALA A 1 95 ? -2.349 -11.265 8.517 1.00 96.44 95 ALA A N 1
ATOM 723 C CA . ALA A 1 95 ? -1.521 -12.417 8.167 1.00 96.44 95 ALA A CA 1
ATOM 724 C C . ALA A 1 95 ? -2.411 -13.668 7.968 1.00 96.44 95 ALA A C 1
ATOM 726 O O . ALA A 1 95 ? -3.519 -13.709 8.513 1.00 96.44 95 ALA A O 1
ATOM 727 N N . PRO A 1 96 ? -1.966 -14.707 7.234 1.00 95.56 96 PRO A N 1
ATOM 728 C CA . PRO A 1 96 ? -0.692 -14.844 6.518 1.00 95.56 96 PRO A CA 1
ATOM 729 C C . PRO A 1 96 ? -0.790 -14.401 5.044 1.00 95.56 96 PRO A C 1
ATOM 731 O O . PRO A 1 96 ? -0.092 -14.925 4.180 1.00 95.56 96 PRO A O 1
ATOM 734 N N . TYR A 1 97 ? -1.714 -13.492 4.723 1.00 97.44 97 TYR A N 1
ATOM 735 C CA . TYR A 1 97 ? -2.012 -13.142 3.340 1.00 97.44 97 TYR A CA 1
ATOM 736 C C . TYR A 1 97 ? -0.884 -12.356 2.666 1.00 97.44 97 TYR A C 1
ATOM 738 O O . TYR A 1 97 ? -0.207 -11.541 3.292 1.00 97.44 97 TYR A O 1
ATOM 746 N N . THR A 1 98 ? -0.741 -12.570 1.358 1.00 97.69 98 THR A N 1
ATOM 747 C CA . THR A 1 98 ? 0.034 -11.701 0.467 1.00 97.69 98 THR A CA 1
ATOM 748 C C . THR A 1 98 ? -0.929 -10.892 -0.390 1.00 97.69 98 THR A C 1
ATOM 750 O O . THR A 1 98 ? -1.821 -11.464 -1.015 1.00 97.69 98 THR A O 1
ATOM 753 N N . TYR A 1 99 ? -0.739 -9.577 -0.403 1.00 98.56 99 TYR A N 1
ATOM 754 C CA . TYR A 1 99 ? -1.508 -8.620 -1.190 1.00 98.56 99 TYR A CA 1
ATOM 755 C C . TYR A 1 99 ? -0.690 -8.251 -2.421 1.00 98.56 99 TYR A C 1
ATOM 757 O O . TYR A 1 99 ? 0.455 -7.812 -2.288 1.00 98.56 99 TYR A O 1
ATOM 765 N N . THR A 1 100 ? -1.254 -8.439 -3.609 1.00 98.62 100 THR A N 1
ATOM 766 C CA . THR A 1 100 ? -0.589 -8.070 -4.861 1.00 98.62 100 THR A CA 1
ATOM 767 C C . THR A 1 100 ? -0.859 -6.602 -5.142 1.00 98.62 100 THR A C 1
ATOM 769 O O . THR A 1 100 ? -1.998 -6.209 -5.356 1.00 98.62 100 THR A O 1
ATOM 772 N N . ILE A 1 101 ? 0.186 -5.785 -5.155 1.00 98.50 101 ILE A N 1
ATOM 773 C CA . ILE A 1 101 ? 0.105 -4.343 -5.378 1.00 98.50 101 ILE A CA 1
ATOM 774 C C . ILE A 1 101 ? 0.611 -4.065 -6.792 1.00 98.50 101 ILE A C 1
ATOM 776 O O . ILE A 1 101 ? 1.818 -4.013 -7.038 1.00 98.50 101 ILE A O 1
ATOM 780 N N . SER A 1 102 ? -0.313 -3.922 -7.739 1.00 97.69 102 SER A N 1
ATOM 781 C CA . SER A 1 102 ? 0.005 -3.627 -9.149 1.00 97.69 102 SER A CA 1
ATOM 782 C C . SER A 1 102 ? -0.209 -2.161 -9.501 1.00 97.69 102 SER A C 1
ATOM 784 O O . SER A 1 102 ? 0.194 -1.722 -10.575 1.00 97.69 102 SER A O 1
ATOM 786 N N . SER A 1 103 ? -0.824 -1.401 -8.591 1.00 96.88 103 SER A N 1
ATOM 787 C CA . SER A 1 103 ? -1.051 0.027 -8.761 1.00 96.88 103 SER A CA 1
ATOM 788 C C . SER A 1 103 ? -0.490 0.849 -7.612 1.00 96.88 103 SER A C 1
ATOM 790 O O . SER A 1 103 ? -0.536 0.421 -6.456 1.00 96.88 103 SER A O 1
ATOM 792 N N . ARG A 1 104 ? -0.005 2.064 -7.912 1.00 94.69 104 ARG A N 1
ATOM 793 C CA . ARG A 1 104 ? 0.447 3.004 -6.873 1.00 94.69 104 ARG A CA 1
ATOM 794 C C . ARG A 1 104 ? -0.662 3.269 -5.851 1.00 94.69 104 ARG A C 1
ATOM 796 O O . ARG A 1 104 ? -1.821 3.454 -6.220 1.00 94.69 104 ARG A O 1
ATOM 803 N N . MET A 1 105 ? -0.293 3.341 -4.579 1.00 95.69 105 MET A N 1
ATOM 804 C CA . MET A 1 105 ? -1.223 3.609 -3.485 1.00 95.69 105 MET A CA 1
ATOM 805 C C . MET A 1 105 ? -0.974 4.998 -2.910 1.00 95.69 105 MET A C 1
ATOM 807 O O . MET A 1 105 ? 0.169 5.422 -2.728 1.00 95.69 105 MET A O 1
ATOM 811 N N . TYR A 1 106 ? -2.044 5.709 -2.599 1.00 94.94 106 TYR A N 1
ATOM 812 C CA . TYR A 1 106 ? -2.005 6.849 -1.694 1.00 94.94 106 TYR A CA 1
ATOM 813 C C . TYR A 1 106 ? -2.993 6.541 -0.576 1.00 94.94 106 TYR A C 1
ATOM 815 O O . TYR A 1 106 ? -4.083 6.048 -0.844 1.00 94.94 106 TYR A O 1
ATOM 823 N N . VAL A 1 107 ? -2.619 6.774 0.675 1.00 95.25 107 VAL A N 1
ATOM 824 C CA . VAL A 1 107 ? -3.507 6.548 1.817 1.00 95.25 107 VAL A CA 1
ATOM 825 C C . VAL A 1 107 ? -3.477 7.770 2.719 1.00 95.25 107 VAL A C 1
ATOM 827 O O . VAL A 1 107 ? -2.406 8.282 3.035 1.00 95.25 107 VAL A O 1
ATOM 830 N N . LYS A 1 108 ? -4.658 8.234 3.133 1.00 96.31 108 LYS A N 1
ATOM 831 C CA . LYS A 1 108 ? -4.807 9.325 4.097 1.00 96.31 108 LYS A CA 1
ATOM 832 C C . LYS A 1 108 ? -5.364 8.783 5.406 1.00 96.31 108 LYS A C 1
ATOM 834 O O . LYS A 1 108 ? -6.411 8.137 5.398 1.00 96.31 108 LYS A O 1
ATOM 839 N N . LEU A 1 109 ? -4.652 9.003 6.507 1.00 97.69 109 LEU A N 1
ATOM 840 C CA . LEU A 1 109 ? -4.972 8.460 7.825 1.00 97.69 109 LEU A CA 1
ATOM 841 C C . LEU A 1 109 ? -5.026 9.578 8.870 1.00 97.69 109 LEU A C 1
ATOM 843 O O . LEU A 1 109 ? -4.029 10.243 9.128 1.00 97.69 109 LEU A O 1
ATOM 847 N N . ASN A 1 110 ? -6.175 9.765 9.512 1.00 97.81 110 ASN A N 1
ATOM 848 C CA . ASN A 1 110 ? -6.369 10.778 10.547 1.00 97.81 110 ASN A CA 1
ATOM 849 C C . ASN A 1 110 ? -6.829 10.114 11.841 1.00 97.81 110 ASN A C 1
ATOM 851 O O . ASN A 1 110 ? -7.919 9.545 11.867 1.00 97.81 110 ASN A O 1
ATOM 855 N N . GLN A 1 111 ? -6.027 10.182 12.907 1.00 98.19 111 GLN A N 1
ATOM 856 C CA . GLN A 1 111 ? -6.332 9.533 14.194 1.00 98.19 111 GLN A CA 1
ATOM 857 C C . GLN A 1 111 ? -6.636 8.030 14.055 1.00 98.19 111 GLN A C 1
ATOM 859 O O . GLN A 1 111 ? -7.432 7.477 14.808 1.00 98.19 111 GLN A O 1
ATOM 864 N N . ALA A 1 112 ? -6.065 7.381 13.038 1.00 98.44 112 ALA A N 1
ATOM 865 C CA . ALA A 1 112 ? -6.446 6.046 12.588 1.00 98.44 112 ALA A CA 1
ATOM 866 C C . ALA A 1 112 ? -5.288 5.050 12.712 1.00 98.44 112 ALA A C 1
ATOM 868 O O . ALA A 1 112 ? -4.113 5.425 12.774 1.00 98.44 112 ALA A O 1
ATOM 869 N N . ARG A 1 113 ? -5.621 3.757 12.713 1.00 98.62 113 ARG A N 1
ATOM 870 C CA . ARG A 1 113 ? -4.636 2.665 12.746 1.00 98.62 113 ARG A CA 1
ATOM 871 C C . ARG A 1 113 ? -4.654 1.878 11.444 1.00 98.62 113 ARG A C 1
ATOM 873 O O . ARG A 1 113 ? -5.719 1.470 10.994 1.00 98.62 113 ARG A O 1
ATOM 880 N N . LEU A 1 114 ? -3.485 1.615 10.873 1.00 98.56 114 LEU A N 1
ATOM 881 C CA . LEU A 1 114 ? -3.306 0.723 9.730 1.00 98.56 114 LEU A CA 1
ATOM 882 C C . LEU A 1 114 ? -2.387 -0.435 10.132 1.00 98.56 114 LEU A C 1
ATOM 884 O O . LEU A 1 114 ? -1.177 -0.281 10.275 1.00 98.56 114 LEU A O 1
ATOM 888 N N . ASN A 1 115 ? -2.973 -1.610 10.307 1.00 98.56 115 ASN A N 1
ATOM 889 C CA . ASN A 1 115 ? -2.265 -2.829 10.672 1.00 98.56 115 ASN A CA 1
ATOM 890 C C . ASN A 1 115 ? -1.942 -3.626 9.403 1.00 98.56 115 ASN A C 1
ATOM 892 O O . ASN A 1 115 ? -2.829 -4.242 8.812 1.00 98.56 115 ASN A O 1
ATOM 896 N N . VAL A 1 116 ? -0.683 -3.615 8.979 1.00 98.31 116 VAL A N 1
ATOM 897 C CA . VAL A 1 116 ? -0.165 -4.348 7.818 1.00 98.31 116 VAL A CA 1
ATOM 898 C C . VAL A 1 116 ? 0.493 -5.636 8.311 1.00 98.31 116 VAL A C 1
ATOM 900 O O . VAL A 1 116 ? 1.709 -5.712 8.415 1.00 98.31 116 VAL A O 1
ATOM 903 N N . HIS A 1 117 ? -0.308 -6.637 8.677 1.00 98.38 117 HIS A N 1
ATOM 904 C CA . HIS A 1 117 ? 0.199 -7.916 9.196 1.00 98.38 117 HIS A CA 1
ATOM 905 C C . HIS A 1 117 ? 0.487 -8.942 8.089 1.00 98.38 117 HIS A C 1
ATOM 907 O O . HIS A 1 117 ? 1.206 -9.909 8.322 1.00 98.38 117 HIS A O 1
ATOM 913 N N . GLY A 1 118 ? -0.088 -8.778 6.899 1.00 97.69 118 GLY A N 1
ATOM 914 C CA . GLY A 1 118 ? 0.288 -9.551 5.716 1.00 97.69 118 GLY A CA 1
ATOM 915 C C . GLY A 1 118 ? 1.430 -8.911 4.924 1.00 97.69 118 GLY A C 1
ATOM 916 O O . GLY A 1 118 ? 1.905 -7.824 5.250 1.00 97.69 118 GLY A O 1
ATOM 917 N N . LEU A 1 119 ? 1.849 -9.582 3.854 1.00 97.69 119 LEU A N 1
ATOM 918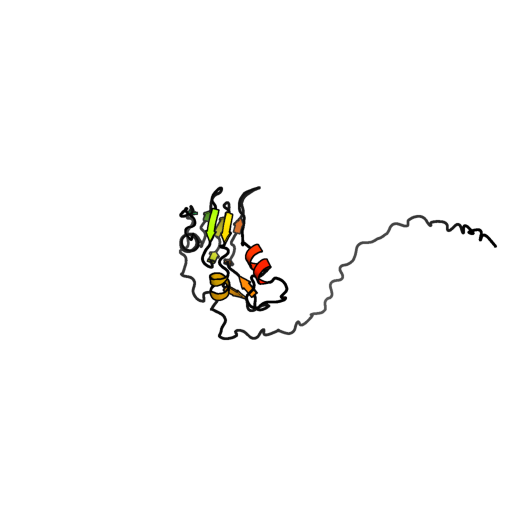 C CA . LEU A 1 119 ? 2.911 -9.116 2.963 1.00 97.69 119 LEU A CA 1
ATOM 919 C C . LEU A 1 119 ? 2.330 -8.249 1.841 1.00 97.69 119 LEU A C 1
ATOM 921 O O . LEU A 1 119 ? 1.507 -8.725 1.062 1.00 97.69 119 LEU A O 1
ATOM 925 N N . LEU A 1 120 ? 2.793 -7.007 1.702 1.00 98.12 120 LEU A N 1
ATOM 926 C CA . LEU A 1 120 ? 2.526 -6.194 0.513 1.00 98.12 120 LEU A CA 1
ATOM 927 C C . LEU A 1 120 ? 3.553 -6.537 -0.570 1.00 98.12 120 LEU A C 1
ATOM 929 O O . LEU A 1 120 ? 4.728 -6.204 -0.426 1.00 98.12 120 LEU A O 1
ATOM 933 N N . SER A 1 121 ? 3.135 -7.200 -1.646 1.00 97.88 121 SER A N 1
ATOM 934 C CA . SER A 1 121 ? 4.004 -7.577 -2.765 1.00 97.88 121 SER A CA 1
ATOM 935 C C . SER A 1 121 ? 3.740 -6.688 -3.975 1.00 97.88 121 SER A C 1
ATOM 937 O O . SER A 1 121 ? 2.725 -6.825 -4.651 1.00 97.88 121 SER A O 1
ATOM 939 N N . PHE A 1 122 ? 4.657 -5.764 -4.249 1.00 97.69 122 PHE A N 1
ATOM 940 C CA . PHE A 1 122 ? 4.584 -4.863 -5.399 1.00 97.69 122 PHE A CA 1
ATOM 941 C C . PHE A 1 122 ? 5.006 -5.598 -6.661 1.00 97.69 122 PHE A C 1
ATOM 943 O O . PHE A 1 122 ? 6.031 -6.267 -6.644 1.00 97.69 122 PHE A O 1
ATOM 950 N N . THR A 1 123 ? 4.272 -5.491 -7.766 1.00 97.19 123 THR A N 1
ATOM 951 C CA . THR A 1 123 ? 4.630 -6.228 -8.990 1.00 97.19 123 THR A CA 1
ATOM 952 C C . THR A 1 123 ? 5.974 -5.770 -9.573 1.00 97.19 123 THR A C 1
ATOM 954 O O . THR A 1 123 ? 6.337 -4.601 -9.456 1.00 97.19 123 THR A O 1
ATOM 957 N N . PRO A 1 124 ? 6.726 -6.649 -10.257 1.00 95.50 124 PRO A N 1
ATOM 958 C CA . PRO A 1 124 ? 7.998 -6.288 -10.889 1.00 95.50 124 PRO A CA 1
ATOM 959 C C . PRO A 1 124 ? 7.834 -5.543 -12.235 1.00 95.50 124 PRO A C 1
ATOM 961 O O . PRO A 1 124 ? 8.782 -5.481 -13.016 1.00 95.50 124 PRO A O 1
ATOM 964 N N . ASP A 1 125 ? 6.650 -4.996 -12.543 1.00 94.88 125 ASP A N 1
ATOM 965 C CA . ASP A 1 125 ? 6.358 -4.330 -13.821 1.00 94.88 125 ASP A CA 1
ATOM 966 C C . ASP A 1 125 ? 7.007 -2.938 -13.902 1.00 94.88 125 ASP A C 1
ATOM 968 O O . ASP A 1 125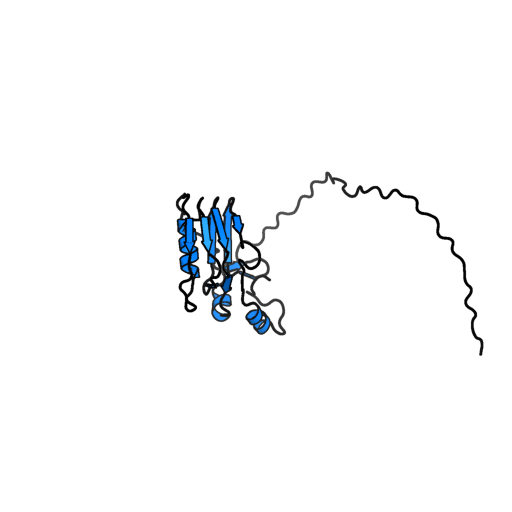 ? 6.409 -1.903 -13.598 1.00 94.88 125 ASP A O 1
ATOM 972 N N . LEU A 1 126 ? 8.264 -2.908 -14.344 1.00 91.12 126 LEU A N 1
ATOM 973 C CA . LEU A 1 126 ? 9.013 -1.665 -14.525 1.00 91.12 126 LEU A CA 1
ATOM 974 C C . LEU A 1 126 ? 8.337 -0.711 -15.523 1.00 91.12 126 LEU A C 1
ATOM 976 O O . LEU A 1 126 ? 8.430 0.505 -15.351 1.00 91.12 126 LEU A O 1
ATOM 980 N N . GLY A 1 127 ? 7.652 -1.237 -16.545 1.00 90.81 127 GLY A N 1
ATOM 981 C CA . GLY A 1 127 ? 6.960 -0.430 -17.551 1.00 90.81 127 GLY A CA 1
ATOM 982 C C . GLY A 1 127 ? 5.838 0.398 -16.929 1.00 90.81 127 GLY A C 1
ATOM 983 O O . GLY A 1 127 ? 5.746 1.606 -17.174 1.00 90.81 127 GLY A O 1
ATOM 984 N N . TYR A 1 128 ? 5.047 -0.225 -16.053 1.00 93.19 128 TYR A N 1
ATOM 985 C CA . TYR A 1 128 ? 4.054 0.473 -15.244 1.00 93.19 128 TYR A CA 1
ATOM 986 C C . TYR A 1 128 ? 4.712 1.497 -14.312 1.00 93.19 128 TYR A C 1
ATOM 988 O O . TYR A 1 128 ? 4.398 2.690 -14.378 1.00 93.19 128 TYR A O 1
ATOM 996 N N . TRP A 1 129 ? 5.646 1.065 -13.460 1.00 92.25 129 TRP A N 1
ATOM 997 C CA . TRP A 1 129 ? 6.146 1.901 -12.364 1.00 92.25 129 TRP A CA 1
ATOM 998 C C . TRP A 1 129 ? 6.904 3.145 -12.843 1.00 92.25 129 TRP A C 1
ATOM 1000 O O . TRP A 1 129 ? 6.706 4.230 -12.297 1.00 92.25 129 TRP A O 1
ATOM 1010 N N . ILE A 1 130 ? 7.684 3.061 -13.924 1.00 88.75 130 ILE A N 1
ATOM 1011 C CA . ILE A 1 130 ? 8.376 4.235 -14.495 1.00 88.75 130 ILE A CA 1
ATOM 1012 C C . ILE A 1 130 ? 7.376 5.341 -14.886 1.00 88.75 130 ILE A C 1
ATOM 1014 O O . ILE A 1 130 ? 7.635 6.537 -14.693 1.00 88.75 130 ILE A O 1
ATOM 1018 N N . GLY A 1 131 ? 6.225 4.950 -15.438 1.00 87.06 131 GLY A N 1
ATOM 1019 C CA . GLY A 1 131 ? 5.216 5.873 -15.957 1.00 87.06 131 GLY A CA 1
ATOM 1020 C C . GLY A 1 131 ? 4.091 6.220 -14.981 1.00 87.06 131 GLY A C 1
ATOM 1021 O O . GLY A 1 131 ? 3.372 7.199 -15.214 1.00 87.06 131 GLY A O 1
ATOM 1022 N N . LYS A 1 132 ? 3.885 5.430 -13.924 1.00 90.94 132 LYS A N 1
ATOM 1023 C CA . LYS A 1 132 ? 2.690 5.511 -13.068 1.00 90.94 132 LYS A CA 1
ATOM 1024 C C . LYS A 1 132 ? 2.985 5.648 -11.575 1.00 90.94 132 LYS A C 1
ATOM 1026 O O . LYS A 1 132 ? 2.037 5.934 -10.850 1.00 90.94 132 LYS A O 1
ATOM 1031 N N . SER A 1 133 ? 4.236 5.529 -11.121 1.00 91.38 133 SER A N 1
ATOM 1032 C CA . SER A 1 133 ? 4.620 5.843 -9.734 1.00 91.38 133 SER A CA 1
ATOM 1033 C C . SER A 1 133 ? 4.342 7.302 -9.363 1.00 91.38 133 SER A C 1
ATOM 1035 O O . SER A 1 133 ? 4.234 8.183 -10.224 1.00 91.38 133 SER A O 1
ATOM 1037 N N . HIS A 1 134 ? 4.265 7.576 -8.060 1.00 89.75 134 HIS A N 1
ATOM 1038 C CA . HIS A 1 134 ? 4.274 8.948 -7.560 1.00 89.75 134 HIS A CA 1
ATOM 1039 C C . HIS A 1 134 ? 5.648 9.567 -7.786 1.00 89.75 134 HIS A C 1
ATOM 1041 O O . HIS A 1 134 ? 6.667 8.931 -7.517 1.00 89.75 134 HIS A O 1
ATOM 1047 N N . ARG A 1 135 ? 5.678 10.804 -8.280 1.00 87.19 135 ARG A N 1
ATOM 1048 C CA . ARG A 1 135 ? 6.923 11.548 -8.457 1.00 87.19 135 ARG A CA 1
ATOM 1049 C C . ARG A 1 135 ? 7.290 12.257 -7.166 1.00 87.19 135 ARG A C 1
ATOM 1051 O O . ARG A 1 135 ? 6.443 12.887 -6.539 1.00 87.19 135 ARG A O 1
ATOM 1058 N N . VAL A 1 136 ? 8.555 12.121 -6.787 1.00 83.69 136 VAL A N 1
ATOM 1059 C CA . VAL A 1 136 ? 9.163 12.843 -5.679 1.00 83.69 136 VAL A CA 1
ATOM 1060 C C . VAL A 1 136 ? 10.229 13.740 -6.290 1.00 83.69 136 VAL A C 1
ATOM 1062 O O . VAL A 1 136 ? 11.234 13.265 -6.810 1.00 83.69 136 VAL A O 1
ATOM 1065 N N . GLU A 1 137 ? 9.982 15.050 -6.270 1.00 80.69 137 GLU A N 1
ATOM 1066 C CA . GLU A 1 137 ? 10.862 16.038 -6.915 1.00 80.69 137 GLU A CA 1
ATOM 1067 C C . GLU A 1 137 ? 12.288 15.996 -6.352 1.00 80.69 137 GLU A C 1
ATOM 1069 O O . GLU A 1 137 ? 13.266 16.189 -7.075 1.00 80.69 137 GLU A O 1
ATOM 1074 N N . PHE A 1 138 ? 12.420 15.689 -5.060 1.00 79.25 138 PHE A N 1
ATOM 1075 C CA . PHE A 1 138 ? 13.721 15.498 -4.440 1.00 79.25 138 PHE A CA 1
ATOM 1076 C C . PHE A 1 138 ? 14.482 14.362 -5.140 1.00 79.25 138 PHE A C 1
ATOM 1078 O O . PHE A 1 138 ? 14.022 13.223 -5.191 1.00 79.25 138 PHE A O 1
ATOM 1085 N N . GLN A 1 139 ? 15.649 14.697 -5.697 1.00 78.75 139 GLN A N 1
ATOM 1086 C CA . GLN A 1 139 ? 16.518 13.795 -6.463 1.00 78.75 139 GLN A CA 1
ATOM 1087 C C . GLN A 1 139 ? 15.864 13.122 -7.687 1.00 78.75 139 GLN A C 1
ATOM 1089 O O . GLN A 1 139 ? 16.401 12.142 -8.195 1.00 78.75 139 GLN A O 1
ATOM 1094 N N . ASN A 1 140 ? 14.747 13.648 -8.209 1.00 79.75 140 ASN A N 1
ATOM 1095 C CA . ASN A 1 140 ? 14.029 13.055 -9.347 1.00 79.75 140 ASN A CA 1
ATOM 1096 C C . ASN A 1 140 ? 13.640 11.574 -9.142 1.00 79.75 140 ASN A C 1
ATOM 1098 O O . ASN A 1 140 ? 13.645 10.775 -10.090 1.00 79.75 140 ASN A O 1
ATOM 1102 N N . MET A 1 141 ? 13.317 11.202 -7.906 1.00 85.31 141 MET A N 1
ATOM 1103 C CA . MET A 1 141 ? 12.986 9.829 -7.543 1.00 85.31 141 MET A CA 1
ATOM 1104 C C . MET A 1 141 ? 11.476 9.569 -7.639 1.00 85.31 141 MET A C 1
ATOM 1106 O O . MET A 1 141 ? 10.661 10.462 -7.899 1.00 85.31 141 MET A O 1
ATOM 1110 N N . SER A 1 142 ? 11.081 8.310 -7.475 1.00 89.69 142 SER A N 1
ATOM 1111 C CA . SER A 1 142 ? 9.677 7.910 -7.439 1.00 89.69 142 SER A CA 1
ATOM 1112 C C . SER A 1 142 ? 9.347 7.054 -6.217 1.00 89.69 142 SER A C 1
ATOM 1114 O O . SER A 1 142 ? 10.226 6.474 -5.585 1.00 89.69 142 SER A O 1
ATOM 1116 N N . THR A 1 143 ? 8.067 6.988 -5.854 1.00 91.75 143 THR A N 1
ATOM 1117 C CA . THR A 1 143 ? 7.570 6.080 -4.813 1.00 91.75 143 THR A CA 1
ATOM 1118 C C . THR A 1 143 ? 6.275 5.403 -5.250 1.00 91.75 143 THR A C 1
ATOM 1120 O O . THR A 1 143 ? 5.455 5.981 -5.970 1.00 91.75 143 THR A O 1
ATOM 1123 N N . ALA A 1 144 ? 6.088 4.159 -4.817 1.00 93.31 144 ALA A N 1
ATOM 1124 C CA . ALA A 1 144 ? 4.906 3.363 -5.123 1.00 93.31 144 ALA A CA 1
ATOM 1125 C C . ALA A 1 144 ? 3.774 3.563 -4.100 1.00 93.31 144 ALA A C 1
ATOM 1127 O O . ALA A 1 144 ? 2.604 3.369 -4.434 1.00 93.31 144 ALA A O 1
ATOM 1128 N N . TRP A 1 145 ? 4.101 3.983 -2.874 1.00 95.00 145 TRP A N 1
ATOM 1129 C CA . TRP A 1 145 ? 3.142 4.145 -1.786 1.00 95.00 145 TRP A CA 1
ATOM 1130 C C . TRP A 1 145 ? 3.415 5.428 -1.002 1.00 95.00 145 TRP A C 1
ATOM 1132 O O . TRP A 1 145 ? 4.525 5.651 -0.524 1.00 95.00 145 TRP A O 1
ATOM 1142 N N . ILE A 1 146 ? 2.393 6.278 -0.892 1.00 93.94 146 ILE A N 1
ATOM 1143 C CA . ILE A 1 146 ? 2.401 7.475 -0.047 1.00 93.94 146 ILE A CA 1
ATOM 1144 C C . ILE A 1 146 ? 1.393 7.281 1.077 1.00 93.94 146 ILE A C 1
ATOM 1146 O O . ILE A 1 146 ? 0.245 6.913 0.825 1.00 93.94 146 ILE A O 1
ATOM 1150 N N . VAL A 1 147 ? 1.822 7.582 2.299 1.00 95.44 147 VAL A N 1
ATOM 1151 C CA . VAL A 1 147 ? 0.963 7.702 3.475 1.00 95.44 147 VAL A CA 1
ATOM 1152 C C . VAL A 1 147 ? 0.983 9.163 3.919 1.00 95.44 147 VAL A C 1
ATOM 1154 O O . VAL A 1 147 ? 2.050 9.726 4.155 1.00 95.44 147 VAL A O 1
ATOM 1157 N N . GLU A 1 148 ? -0.190 9.774 4.039 1.00 94.19 148 GLU A N 1
ATOM 1158 C CA . GLU A 1 148 ? -0.385 11.137 4.537 1.00 94.19 148 GLU A CA 1
ATOM 1159 C C . GLU A 1 148 ? -1.362 11.127 5.720 1.00 94.19 148 GLU A C 1
ATOM 1161 O O . GLU A 1 148 ? -2.202 10.238 5.843 1.00 94.19 148 GLU A O 1
ATOM 1166 N N . GLY A 1 149 ? -1.304 12.151 6.567 1.00 94.50 149 GLY A N 1
ATOM 1167 C CA . GLY A 1 149 ? -2.367 12.484 7.506 1.00 94.50 149 GLY A CA 1
ATOM 1168 C C . GLY A 1 149 ? -1.818 12.953 8.844 1.00 94.50 149 GLY A C 1
ATOM 1169 O O . GLY A 1 149 ? -0.684 13.425 8.916 1.00 94.50 149 GLY A O 1
ATOM 1170 N N . ASN A 1 150 ? -2.628 12.849 9.893 1.00 96.69 150 ASN A N 1
ATOM 1171 C CA . ASN A 1 150 ? -2.278 13.326 11.228 1.00 96.69 150 ASN A CA 1
ATOM 1172 C C . ASN A 1 150 ? -2.596 12.280 12.297 1.00 96.69 150 ASN A C 1
ATOM 1174 O O . ASN A 1 150 ? -3.678 11.695 12.275 1.00 96.69 150 ASN A O 1
ATOM 1178 N N . ASP A 1 151 ? -1.692 12.116 13.267 1.00 97.56 151 ASP A N 1
ATOM 1179 C CA . ASP A 1 151 ? -1.912 11.273 14.452 1.00 97.56 151 ASP A CA 1
ATOM 1180 C C . ASP A 1 151 ? -2.315 9.824 14.099 1.00 97.56 151 ASP A C 1
ATOM 1182 O O . ASP A 1 151 ? -3.235 9.248 14.669 1.00 97.56 151 ASP A O 1
ATOM 1186 N N . TYR A 1 152 ? -1.678 9.236 13.085 1.00 98.06 152 TYR A N 1
ATOM 1187 C CA . TYR A 1 152 ? -1.941 7.857 12.675 1.00 98.06 152 TYR A CA 1
ATOM 1188 C C . TYR A 1 152 ? -0.838 6.906 13.137 1.00 98.06 152 TYR A C 1
ATOM 1190 O O . TYR A 1 152 ? 0.307 7.301 13.351 1.00 98.06 152 TYR A O 1
ATOM 1198 N N . HIS A 1 153 ? -1.177 5.621 13.234 1.00 98.12 153 HIS A N 1
ATOM 1199 C CA . HIS A 1 153 ? -0.232 4.564 13.583 1.00 98.12 153 HIS A CA 1
ATOM 1200 C C . HIS A 1 153 ? -0.259 3.446 12.542 1.00 98.12 153 HIS A C 1
ATOM 1202 O O . HIS A 1 153 ? -1.325 2.912 12.230 1.00 98.12 153 HIS A O 1
ATOM 1208 N N . ILE A 1 154 ? 0.915 3.060 12.041 1.00 98.00 154 ILE A N 1
ATOM 1209 C CA . ILE A 1 154 ? 1.079 1.908 11.148 1.00 98.00 154 ILE A CA 1
ATOM 1210 C C . ILE A 1 154 ? 1.854 0.826 11.889 1.00 98.00 154 ILE A C 1
ATOM 1212 O O . ILE A 1 154 ? 2.925 1.093 12.424 1.00 98.00 154 ILE A O 1
ATOM 1216 N N . SER A 1 155 ? 1.322 -0.395 11.913 1.00 97.62 155 SER A N 1
ATOM 1217 C CA . SER A 1 155 ? 1.983 -1.545 12.538 1.00 97.62 155 SER A CA 1
ATOM 1218 C C . SER A 1 155 ? 2.199 -2.665 11.533 1.00 97.62 155 SER A C 1
ATOM 1220 O O . SER A 1 155 ? 1.266 -3.031 10.825 1.00 97.62 155 SER A O 1
ATOM 1222 N N . GLY A 1 156 ? 3.401 -3.245 11.516 1.00 96.69 156 GLY A N 1
ATOM 1223 C CA . GLY A 1 156 ? 3.692 -4.495 10.806 1.00 96.69 156 GLY A CA 1
ATOM 1224 C C . GLY A 1 156 ? 3.249 -5.754 11.565 1.00 96.69 156 GLY A C 1
ATOM 1225 O O . GLY A 1 156 ? 3.370 -6.858 11.053 1.00 96.69 156 GLY A O 1
ATOM 1226 N N . GLY A 1 157 ? 2.733 -5.612 12.790 1.00 94.62 157 GLY A N 1
ATOM 1227 C CA . GLY A 1 157 ? 2.494 -6.739 13.687 1.00 94.62 157 GLY A CA 1
ATOM 1228 C C . GLY A 1 157 ? 3.773 -7.213 14.389 1.00 94.62 157 GLY A C 1
ATOM 1229 O O . GLY A 1 157 ? 4.689 -6.429 14.639 1.00 94.62 157 GLY A O 1
ATOM 1230 N N . GLY A 1 158 ? 3.790 -8.491 14.776 1.00 91.38 158 GLY A N 1
ATOM 1231 C CA . GLY A 1 158 ? 4.905 -9.131 15.487 1.00 91.38 158 GLY A CA 1
ATOM 1232 C C . GLY A 1 158 ? 5.957 -9.769 14.570 1.00 91.38 158 GLY A C 1
ATOM 1233 O O . GLY A 1 158 ? 5.978 -9.555 13.362 1.00 91.38 158 GLY A O 1
ATOM 1234 N N . TRP A 1 159 ? 6.831 -10.596 15.151 1.00 90.31 159 TRP A N 1
ATOM 1235 C CA . TRP A 1 159 ? 7.820 -11.382 14.401 1.00 90.31 159 TRP A CA 1
ATOM 1236 C C . TRP A 1 159 ? 7.154 -12.199 13.281 1.00 90.31 159 TRP A C 1
ATOM 1238 O O . TRP A 1 159 ? 6.132 -12.843 13.516 1.00 90.31 159 TRP A O 1
ATOM 1248 N N . GLN A 1 160 ? 7.734 -12.163 12.073 1.00 87.06 160 GLN A N 1
ATOM 1249 C CA . GLN A 1 160 ? 7.221 -12.825 10.857 1.00 87.06 160 GLN A CA 1
ATOM 1250 C C . GLN A 1 160 ? 5.818 -12.384 10.402 1.00 87.06 160 GLN A C 1
ATOM 1252 O O . GLN A 1 160 ? 5.205 -13.049 9.567 1.00 87.06 160 GLN A O 1
ATOM 1257 N N . GLN A 1 161 ? 5.311 -11.265 10.917 1.00 93.38 161 GLN A N 1
ATOM 1258 C CA . GLN A 1 161 ? 4.150 -10.578 10.365 1.00 93.38 161 GLN A CA 1
ATOM 1259 C C . GLN A 1 161 ? 4.594 -9.311 9.645 1.00 93.38 161 GLN A C 1
ATOM 1261 O O . GLN A 1 161 ? 5.673 -8.763 9.882 1.00 93.38 161 GLN A O 1
ATOM 1266 N N . GLY A 1 162 ? 3.729 -8.870 8.747 1.00 94.12 162 GLY A N 1
ATOM 1267 C CA . GLY A 1 162 ? 3.956 -7.716 7.912 1.00 94.12 162 GLY A CA 1
ATOM 1268 C C . GLY A 1 162 ? 5.050 -7.957 6.887 1.00 94.12 162 GLY A C 1
ATOM 1269 O O . GLY A 1 162 ? 5.595 -9.049 6.729 1.00 94.12 162 GLY A O 1
ATOM 1270 N N . GLY A 1 163 ? 5.357 -6.898 6.155 1.00 94.62 163 GLY A N 1
ATOM 1271 C CA . GLY A 1 163 ? 6.428 -6.900 5.178 1.00 94.62 163 GLY A CA 1
ATOM 1272 C C . GLY A 1 163 ? 6.042 -6.156 3.918 1.00 94.62 163 GLY A C 1
ATOM 1273 O O . GLY A 1 163 ? 4.877 -6.090 3.522 1.00 94.62 163 GLY A O 1
ATOM 1274 N N . ILE A 1 164 ? 7.064 -5.612 3.273 1.00 95.81 164 ILE A N 1
ATOM 1275 C CA . ILE A 1 164 ? 6.955 -4.966 1.975 1.00 95.81 164 ILE A CA 1
ATOM 1276 C C . ILE A 1 164 ? 7.961 -5.652 1.060 1.00 95.81 164 ILE A C 1
ATOM 1278 O O . ILE A 1 164 ? 9.171 -5.502 1.222 1.00 95.81 164 ILE A O 1
ATOM 1282 N N . LEU A 1 165 ? 7.458 -6.410 0.092 1.00 95.94 165 LEU A N 1
ATOM 1283 C CA . LEU A 1 165 ? 8.248 -6.955 -1.000 1.00 95.94 165 LEU A CA 1
ATOM 1284 C C . LEU A 1 165 ? 8.154 -5.988 -2.182 1.00 95.94 165 LEU A C 1
ATOM 1286 O O . LEU A 1 165 ? 7.249 -6.078 -3.008 1.00 95.94 165 LEU A O 1
ATOM 1290 N N . GLY A 1 166 ? 9.101 -5.051 -2.253 1.00 94.50 166 GLY A N 1
ATOM 1291 C CA . GLY A 1 166 ? 9.159 -4.031 -3.309 1.00 94.50 166 GLY A CA 1
ATOM 1292 C C . GLY A 1 166 ? 9.660 -4.530 -4.672 1.00 94.50 166 GLY A C 1
ATOM 1293 O O . GLY A 1 166 ? 9.691 -3.756 -5.621 1.00 94.50 166 GLY A O 1
ATOM 1294 N N . ASN A 1 167 ? 10.098 -5.794 -4.773 1.00 94.12 167 ASN A N 1
ATOM 1295 C CA . ASN A 1 167 ? 10.681 -6.383 -5.988 1.00 94.12 167 ASN A CA 1
ATOM 1296 C C . ASN A 1 167 ? 11.851 -5.566 -6.591 1.00 94.12 167 ASN A C 1
ATOM 1298 O O . ASN A 1 167 ? 12.003 -5.432 -7.806 1.00 94.12 167 ASN A O 1
ATOM 1302 N N . GLY A 1 168 ? 12.739 -5.070 -5.719 1.00 91.12 168 GLY A N 1
ATOM 1303 C CA . GLY A 1 168 ? 13.895 -4.234 -6.076 1.00 91.12 168 GLY A CA 1
ATOM 1304 C C . GLY A 1 168 ? 14.899 -4.872 -7.046 1.00 91.12 168 GLY A C 1
ATOM 1305 O O . GLY A 1 168 ? 15.590 -4.158 -7.766 1.00 91.12 168 GLY A O 1
ATOM 1306 N N . GLN A 1 169 ? 14.948 -6.205 -7.143 1.00 92.44 169 GLN A N 1
ATOM 1307 C CA . GLN A 1 169 ? 15.878 -6.892 -8.045 1.00 92.44 169 GLN A CA 1
ATOM 1308 C C . GLN A 1 169 ? 15.669 -6.516 -9.519 1.00 92.44 169 GLN A C 1
ATOM 1310 O O . GLN A 1 169 ? 16.641 -6.367 -10.260 1.00 92.44 169 GLN A O 1
ATOM 1315 N N . ALA A 1 170 ? 14.418 -6.310 -9.943 1.00 91.19 170 ALA A N 1
ATOM 1316 C CA . ALA A 1 170 ? 14.117 -5.856 -11.299 1.00 91.19 170 ALA A CA 1
ATOM 1317 C C . ALA A 1 170 ? 14.737 -4.471 -11.575 1.00 91.19 170 ALA A C 1
ATOM 1319 O O . ALA A 1 170 ? 15.291 -4.229 -12.649 1.00 91.19 170 ALA A O 1
ATOM 1320 N N . TRP A 1 171 ? 14.722 -3.586 -10.574 1.00 89.56 171 TRP A N 1
ATOM 1321 C CA . TRP A 1 171 ? 15.331 -2.261 -10.654 1.00 89.56 171 TRP A CA 1
ATOM 1322 C C . TRP A 1 171 ? 16.856 -2.313 -10.690 1.00 89.56 171 TRP A C 1
ATOM 1324 O O . TRP A 1 171 ? 17.449 -1.610 -11.506 1.00 89.56 171 TRP A O 1
ATOM 1334 N N . TYR A 1 172 ? 17.493 -3.176 -9.891 1.00 89.06 172 TYR A N 1
ATOM 1335 C CA . TYR A 1 172 ? 18.942 -3.388 -9.982 1.00 89.06 172 TYR A CA 1
ATOM 1336 C C . TYR A 1 172 ? 19.359 -3.912 -11.357 1.00 89.06 172 TYR A C 1
ATOM 1338 O O . TYR A 1 172 ? 20.333 -3.420 -11.922 1.00 89.06 172 TYR A O 1
ATOM 1346 N N . GLY A 1 173 ? 18.592 -4.843 -11.934 1.00 90.31 173 GLY A N 1
ATOM 1347 C CA . GLY A 1 173 ? 18.823 -5.317 -13.299 1.00 90.31 173 GLY A CA 1
ATOM 1348 C C . GLY A 1 173 ? 18.737 -4.189 -14.332 1.00 90.31 173 GLY A C 1
ATOM 1349 O O . GLY A 1 173 ? 19.610 -4.066 -15.187 1.00 90.31 173 GLY A O 1
ATOM 1350 N N . ARG A 1 174 ? 17.733 -3.311 -14.215 1.00 85.50 174 ARG A N 1
ATOM 1351 C CA . ARG A 1 174 ? 17.578 -2.140 -15.097 1.00 85.50 174 ARG A CA 1
ATOM 1352 C C . ARG A 1 174 ? 18.694 -1.102 -14.930 1.00 85.50 174 ARG A C 1
ATOM 1354 O O . ARG A 1 174 ? 19.079 -0.452 -15.902 1.00 85.50 174 ARG A O 1
ATOM 1361 N N . ALA A 1 175 ? 19.174 -0.906 -13.707 1.00 86.25 175 ALA A N 1
ATOM 1362 C CA . ALA A 1 175 ? 20.212 0.070 -13.387 1.00 86.25 175 ALA A CA 1
ATOM 1363 C C . ALA A 1 175 ? 21.639 -0.474 -13.582 1.00 86.25 175 ALA A C 1
ATOM 1365 O O . ALA A 1 175 ? 22.602 0.248 -13.334 1.00 86.25 175 ALA A O 1
ATOM 1366 N N . ALA A 1 176 ? 21.806 -1.726 -14.017 1.00 87.19 176 ALA A N 1
ATOM 1367 C CA . ALA A 1 176 ? 23.117 -2.346 -14.161 1.00 87.19 176 ALA A CA 1
ATOM 1368 C C . ALA A 1 176 ? 24.046 -1.505 -15.059 1.00 87.19 176 ALA A C 1
ATOM 1370 O O . ALA A 1 176 ? 23.738 -1.215 -16.215 1.00 87.19 176 ALA A O 1
ATOM 1371 N N . GLY A 1 177 ? 25.188 -1.094 -14.500 1.00 83.75 177 GLY A N 1
ATOM 1372 C CA . GLY A 1 177 ? 26.179 -0.261 -15.187 1.00 83.75 177 GLY A CA 1
ATOM 1373 C C . GLY A 1 177 ? 25.780 1.209 -15.370 1.00 83.75 177 GLY A C 1
ATOM 1374 O O . GLY A 1 177 ? 26.436 1.913 -16.132 1.00 83.75 177 GLY A O 1
ATOM 1375 N N . GLN A 1 178 ? 24.718 1.679 -14.708 1.00 81.19 178 GLN A N 1
ATOM 1376 C CA . GLN A 1 178 ? 24.189 3.035 -14.855 1.00 81.19 178 GLN A CA 1
ATOM 1377 C C . GLN A 1 178 ? 23.895 3.666 -13.488 1.00 81.19 178 GLN A C 1
ATOM 1379 O O . GLN A 1 178 ? 23.110 3.143 -12.699 1.00 81.19 178 GLN A O 1
ATOM 1384 N N . SER A 1 179 ? 24.475 4.836 -13.230 1.00 74.75 179 SER A N 1
ATOM 1385 C CA . SER A 1 179 ? 24.238 5.598 -11.998 1.00 74.75 179 SER A CA 1
ATOM 1386 C C . SER A 1 179 ? 23.127 6.634 -12.184 1.00 74.75 179 SER A C 1
ATOM 1388 O O . SER A 1 179 ? 23.002 7.229 -13.251 1.00 74.75 179 SER A O 1
ATOM 1390 N N . ASN A 1 180 ? 22.364 6.897 -11.117 1.00 71.31 180 ASN A N 1
ATOM 1391 C CA . ASN A 1 180 ? 21.435 8.031 -11.006 1.00 71.31 180 ASN A CA 1
ATOM 1392 C C . ASN A 1 180 ? 20.409 8.152 -12.158 1.00 71.31 180 ASN A C 1
ATOM 1394 O O . ASN A 1 180 ? 20.233 9.217 -12.753 1.00 71.31 180 ASN A O 1
ATOM 1398 N N . GLN A 1 181 ? 19.739 7.047 -12.505 1.00 77.19 181 GLN A N 1
ATOM 1399 C CA . GLN A 1 181 ? 18.699 7.072 -13.535 1.00 77.19 181 GLN A CA 1
ATOM 1400 C C . GLN A 1 181 ? 17.448 7.819 -13.039 1.00 77.19 181 GLN A C 1
ATOM 1402 O O . GLN A 1 181 ? 16.940 7.573 -11.945 1.00 77.19 181 GLN A O 1
ATOM 1407 N N . TYR A 1 182 ? 16.906 8.695 -13.886 1.00 77.06 182 TYR A N 1
ATOM 1408 C CA . TYR A 1 182 ? 15.681 9.443 -13.599 1.00 77.06 182 TYR A CA 1
ATOM 1409 C C . TYR A 1 182 ? 14.491 8.511 -13.322 1.00 77.06 182 TYR A C 1
ATOM 1411 O O . TYR A 1 182 ? 14.213 7.591 -14.100 1.00 77.06 182 TYR A O 1
ATOM 1419 N N . GLY A 1 183 ? 13.743 8.790 -12.251 1.00 77.12 183 GLY A N 1
ATOM 1420 C CA . GLY A 1 183 ? 12.520 8.068 -11.904 1.00 77.12 183 GLY A CA 1
ATOM 1421 C C . GLY A 1 183 ? 12.728 6.720 -11.215 1.00 77.12 183 GLY A C 1
ATOM 1422 O O . GLY A 1 183 ? 11.739 6.010 -11.023 1.00 77.12 183 GLY A O 1
ATOM 1423 N N . LEU A 1 184 ? 13.958 6.368 -10.824 1.00 83.56 184 LEU A N 1
ATOM 1424 C CA . LEU A 1 184 ? 14.187 5.213 -9.954 1.00 83.56 184 LEU A CA 1
ATOM 1425 C C . LEU A 1 184 ? 13.390 5.349 -8.645 1.00 83.56 184 LEU A C 1
ATOM 1427 O O . LEU A 1 184 ? 13.189 6.473 -8.168 1.00 83.56 184 LEU A O 1
ATOM 1431 N N . PRO A 1 185 ? 12.926 4.228 -8.066 1.00 84.06 185 PRO A N 1
ATOM 1432 C CA . PRO A 1 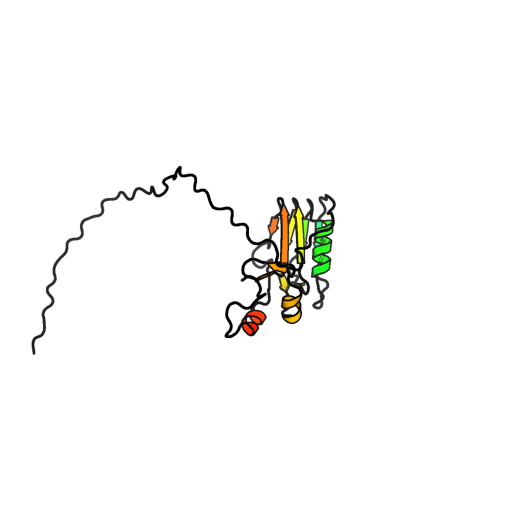185 ? 12.362 4.245 -6.728 1.00 84.06 185 PRO A CA 1
ATOM 1433 C C . PRO A 1 185 ? 13.364 4.811 -5.722 1.00 84.06 185 PRO A C 1
ATOM 1435 O O . PRO A 1 185 ? 14.566 4.568 -5.845 1.00 84.06 185 PRO A O 1
ATOM 1438 N N . ILE A 1 186 ? 12.865 5.538 -4.723 1.00 78.31 186 ILE A N 1
ATOM 1439 C CA . ILE A 1 186 ? 13.658 5.892 -3.541 1.00 78.31 186 ILE A CA 1
ATOM 1440 C C . ILE A 1 186 ? 14.136 4.588 -2.883 1.00 78.31 186 ILE A C 1
ATOM 1442 O O . ILE A 1 186 ? 13.322 3.697 -2.632 1.00 78.31 186 ILE A O 1
ATOM 1446 N N . SER A 1 187 ? 15.445 4.486 -2.649 1.00 62.00 187 SER A N 1
ATOM 1447 C CA . SER A 1 187 ? 16.098 3.387 -1.924 1.00 62.00 187 SER A CA 1
ATOM 1448 C C . SER A 1 187 ? 16.138 3.641 -0.427 1.00 62.00 187 SER A C 1
ATOM 1450 O O . SER A 1 187 ? 16.517 4.784 -0.075 1.00 62.00 187 SER A O 1
#

pLDDT: mean 81.34, std 20.15, range [35.12, 98.81]

Organism: NCBI:txid49012

Nearest PDB structures (foldseek):
  4c2l-assembly1_A  TM=8.415E-01  e=1.314E-02  Aspergillus tubingensis
  5awf-assembly2_E  TM=1.176E-01  e=4.935E+00  Escherichia coli K-12

Radius of gyration: 26.83 Å; Cα contacts (8 Å, |Δi|>4): 309; chains: 1; bounding box: 94×48×54 Å

Sequence (187 aa):
MKVPVANLVSAALPLLNTTLRENCFEPSNKTISAPRIFLPLHKADAKPILTSWPAQPRTDEHCVVKPLGWGRDDSSQIQEAVLKCGNRGTITLPAPYTYTISSRMYVKLNQARLNVHGLLSFTPDLGYWIGKSHRVEFQNMSTAWIVEGNDYHISGGGWQQGGILGNGQAWYGRAAGQSNQYGLPIS

InterPro domains:
  IPR011050 Pectin lyase fold/virulence factor [SSF51126] (72-185)
  IPR012334 Pectin lyase fold [G3DSA:2.160.20.10] (69-186)

Secondary structure (DSSP, 8-state):
-PPPPPP----PPPPP---------------------------TTSPPS-S-PPPPPP---EEEPPP-STT-B-HHHHHHHHHHHTBTSEEEE-TT-EEEE-S-EEEEEES-EEEE-SEEEE---HHHHHHHSEEETGGGEEESEEEEEES-EEE--STT---EE--HHHHHHHTTT--S-TTPBP-

Foldseek 3Di:
DDDDDDDDDDDDDDDDDDDPPPDPDDPDPDDPPDPPPPDPPDDPPQPDPPPDDDDADADQDEAEQEAPDPLDACQVVQQVSLSHAQHLYEYADAPPGEHEHAAAHEHEHEVYEYEQFYEDAYDLPPVCQLPHFHFDPVLLEGARYHYHYPNYYYHQDDPPTGYYRNVCVSVCVVCPPHPSDHHHHDD

Solvent-accessible surface area (backbone atoms only — not comparable to full-atom values): 11482 Å² total; per-residue (Å²): 137,90,82,86,81,82,82,85,80,88,77,84,82,82,78,90,79,92,73,87,75,88,77,92,77,80,87,72,88,66,85,77,82,72,79,84,76,76,69,85,82,70,64,91,81,57,62,70,73,76,88,74,73,81,90,51,52,85,33,82,47,77,37,78,56,76,62,78,51,94,80,40,65,32,36,60,63,54,39,49,39,31,47,57,13,18,20,48,6,29,32,33,32,52,59,92,42,67,32,31,30,71,52,61,39,66,43,59,26,34,53,12,38,40,36,38,21,16,31,42,34,35,57,70,53,59,77,54,46,67,76,57,36,45,63,36,79,74,91,43,22,19,41,54,67,47,81,49,73,45,75,54,48,80,38,40,68,59,92,96,32,23,53,75,44,69,46,58,65,57,53,52,63,72,39,62,99,54,79,89,61,83,44,41,66,72,128

=== Feature glossary ===
The record interleaves many kinds of information about one protein. Here is each kind framed as the question it answers.

Q: Are the domains correctly placed relative to each other?
A: Predicted aligned error is AlphaFold's pairwise confidence. Unlike pLDDT (per-residue), PAE is per-residue-pair and captures whether two parts of the structure are correctly placed relative to each other. Units are ångströms of expected positional error.

Q: Which residues are in helices, strands, or loops?
A: Eight-state secondary structure (DSSP): H is the canonical α-helix, G the tighter 3₁₀-helix, I the wider π-helix; E/B are β-structure, T and S are turns and bends, and '-' is everything else. DSSP derives these from the pattern of main-chain N–H···O=C hydrogen bonds, not from the sequence.

Q: What if only a Cα trace is available?
A: P-SEA three-state annotation labels each residue as helix, strand, or coil based purely on the geometry of the Cα trace. It serves as a fallback when the full backbone (and thus DSSP) is unavailable.

Q: What are the backbone torsion angles?
A: φ (phi) and ψ (psi) are the two rotatable backbone dihedrals per residue: φ is the C(i-1)–N–Cα–C torsion, ψ is the N–Cα–C–N(i+1) torsion, both in degrees on (−180°, 180°]. α-helical residues cluster near (−60°, −45°); β-strand residues near (−120°, +130°). A Ramachandran plot is simply a scatter of (φ, ψ) for every residue.

Q: What known structures does this most resemble?
A: Structural nearest neighbors (via Foldseek easy-search vs the PDB). Reported per hit: target PDB id, E-value, and alignment TM-score. A TM-score above ~0.5 is the conventional threshold for 'same fold'.

Q: What family and function is it annotated with?
A: Database cross-references. InterPro integrates a dozen domain/family signature databases into unified entries with residue-range hits. GO terms attach function/process/location labels with evidence codes. CATH codes position the fold in a four-level structural taxonomy. Organism is the NCBI-taxonomy species name.

Q: Which residues are buried vs exposed?
A: Solvent accessibility: the surface area of each residue that a 1.4 Å water probe can touch, in Å². When only backbone atoms are present the absolute values are lower than full-atom SASA (side chains contribute most of the area) and are flagged as backbone-only.

Q: What do the diagnostic plots show?
A: Three diagnostic plots accompany the record. The Cα contact map visualizes the tertiary structure as a 2D adjacency matrix (8 Å cutoff, sequence-local contacts suppressed). The Ramachandran plot shows the distribution of backbone (φ, ψ) torsions, with points in the α and β basins reflecting secondary structure content. The PAE plot shows AlphaFold's inter-residue confidence as a color matrix.

Q: What is the amino-acid chain?
A: The amino-acid sequence is the protein's primary structure: the linear order of residues from the N-terminus to the C-terminus, written in one-letter code. Everything else here — the 3D coordinates, the secondary structure, the domain annotations — is ultimately a consequence of this string.

Q: What do the rendered images show?
A: The six renders are orthographic views along the three Cartesian axes in both directions. Representation (cartoon, sticks, or surface) and color scheme (sequence-rainbow or by-chain) vary across proteins so the training set covers all the common visualization conventions.

Q: Where is each backbone atom in 3D?
A: The mmCIF table is the protein's shape written out atom by atom. For each backbone N, Cα, C, and carbonyl O, it records an (x, y, z) coordinate triple in Å plus the residue type, chain letter, and residue number.

Q: How mobile is each atom in the crystal?
A: For experimental (PDB) structures, the B-factor (temperature factor) quantifies the positional spread of each atom in the crystal — a combination of thermal vibration and static disorder — in units of Å². High B-factors mark flexible loops or poorly resolved regions; low B-factors mark the rigid, well-ordered core.

Q: How big and how compact is the whole molecule?
A: Three whole-structure scalars: the radius of gyration (RMS distance of Cα from centroid, in Å), the count of Cα–Cα contacts (pairs closer than 8 Å and separated by more than four residues in sequence — i.e. tertiary, not local, contacts), and the bounding-box dimensions. Together they distinguish compact globular folds from extended fibres or disordered chains.

Q: What does the local fold look like, residue by residue?
A: A 3Di character summarizes, for each residue, the relative orientation of the Cα frame of its nearest spatial neighbor. Because it encodes fold topology rather than chemistry, 3Di alignments detect remote structural similarity that sequence alignment misses.

Q: How confident is the AlphaFold model at each residue?
A: For AlphaFold models, the B-factor field carries pLDDT — the model's own estimate of local accuracy on a 0–100 scale. Regions with pLDDT<50 should be treated as essentially unmodeled; they often correspond to intrinsically disordered segments.